Protein AF-A0A254SFC1-F1 (afdb_monomer_lite)

Radius of gyration: 26.19 Å; chains: 1; bounding box: 57×91×69 Å

pLDDT: mean 79.81, std 15.52, range [28.75, 96.31]

Foldseek 3Di:
DDDDDDDDPPPVPPPPDPDPVCCVQVDDPDDDFQDKDWDDDPNDIWIWGCHPNDTFTAAQDPQFGTATQDDPDDLVVQWDDDPNWIWGGYRRDTDTDPDDQCCVVPPVVPPDDQVRQQCVPPDPDDDAFDKDAGSGKDWDAQDDDDPPGPWTKIKIDGQWMWGQHPVRDTDTDDVVNVVVLCVVVCPAVPDDPHVADPVQAQPWHWADDNVDFIWIWGRHHRDTHTDDRPDMDMDID

Secondary structure (DSSP, 8-state):
--------------------HHHHHT--SS--TT-EEEEEETTEEEEEEEETTEEEEEEEETTTEEEESS--S-GGGGEEEETTEEEEEETTEEEEES---HHHH-GGGTT--HHHHHTTT--SS--TT-EEE-S-EEEEEEEE-SSS---EEEEEEES-EEEE-TTS-EEEPPHHHHHHHHHHHS--TT-TT-S-STTTTT-EEEE--SSS--EEEEEETTEEEEEEE-S-EEEE-

Sequence (237 aa):
MYTDLSEELHDEGFLWQSVNEAYYNCRTGKNVEGDTCSFESQGEKQYYLFEGGQWVQFNIDPKLGICRIYNDLPYELHFKEFEGEYYYCVDGKWNPIKLVPRQYTDPRKKGLTDEEYDVLDLPKEAKVGDRANGLLEYCGYGKTLDYFDSNVYDYCYSTNRYRYREDGSWTKETDEDLWEDDAYFGSKPCGDDTWCCAKTEGMKRNFFDYLEPGKTYQCVSGEIVLEEYLWNRFEKK

Structure (mmCIF, N/CA/C/O backbone):
data_AF-A0A254SFC1-F1
#
_entry.id   AF-A0A254SFC1-F1
#
loop_
_atom_site.group_PDB
_atom_site.id
_atom_site.type_symbol
_atom_site.label_atom_id
_atom_site.label_alt_id
_atom_site.label_comp_id
_atom_site.label_asym_id
_atom_site.label_entity_id
_atom_site.label_seq_id
_atom_site.pdbx_PDB_ins_code
_atom_site.Cartn_x
_atom_site.Cartn_y
_atom_site.Cartn_z
_atom_site.occupancy
_atom_site.B_iso_or_equiv
_atom_site.auth_seq_id
_atom_site.auth_comp_id
_atom_site.auth_asym_id
_atom_site.auth_atom_id
_atom_site.pdbx_PDB_model_num
ATOM 1 N N . MET A 1 1 ? -0.111 73.389 28.011 1.00 30.66 1 MET A N 1
ATOM 2 C CA . MET A 1 1 ? 0.994 73.355 27.035 1.00 30.66 1 MET A CA 1
ATOM 3 C C . MET A 1 1 ? 1.355 71.886 26.875 1.00 30.66 1 MET A C 1
ATOM 5 O O . MET A 1 1 ? 1.871 71.353 27.841 1.00 30.66 1 MET A O 1
ATOM 9 N N . TYR A 1 2 ? 0.974 71.297 25.726 1.00 28.75 2 TYR A N 1
ATOM 10 C CA . TYR A 1 2 ? 1.310 69.960 25.170 1.00 28.75 2 TYR A CA 1
ATOM 11 C C . TYR A 1 2 ? 0.920 68.718 26.024 1.00 28.75 2 TYR A C 1
ATOM 13 O O . TYR A 1 2 ? 1.310 68.642 27.180 1.00 28.75 2 TYR A O 1
ATOM 21 N N . THR A 1 3 ? -0.031 67.842 25.627 1.00 30.84 3 THR A N 1
ATOM 22 C CA . THR A 1 3 ? 0.030 66.728 24.621 1.00 30.84 3 THR A CA 1
ATOM 23 C C . THR A 1 3 ? 1.262 65.833 24.838 1.00 30.84 3 THR A C 1
ATOM 25 O O . THR A 1 3 ? 2.343 66.372 25.025 1.00 30.84 3 THR A O 1
ATOM 28 N N . ASP A 1 4 ? 1.252 64.503 24.804 1.00 34.00 4 ASP A N 1
ATOM 29 C CA . ASP A 1 4 ? 0.363 63.479 24.242 1.00 34.00 4 ASP A CA 1
ATOM 30 C C . ASP A 1 4 ? 0.844 62.099 24.767 1.00 34.00 4 ASP A C 1
ATOM 32 O O . ASP A 1 4 ? 1.856 62.040 25.469 1.00 34.00 4 ASP A O 1
ATOM 36 N N . LEU A 1 5 ? 0.196 61.032 24.290 1.00 30.20 5 LEU A N 1
ATOM 37 C CA . LEU A 1 5 ? 0.592 59.614 24.245 1.00 30.20 5 LEU A CA 1
ATOM 38 C C . LEU A 1 5 ? -0.154 58.684 25.207 1.00 30.20 5 LEU A C 1
ATOM 40 O O . LEU A 1 5 ? 0.323 58.288 26.265 1.00 30.20 5 LEU A O 1
ATOM 44 N N . SER A 1 6 ? -1.371 58.356 24.762 1.00 41.03 6 SER A N 1
ATOM 45 C CA . SER A 1 6 ? -1.776 56.982 24.434 1.00 41.03 6 SER A CA 1
ATOM 46 C C . SER A 1 6 ? -1.034 55.861 25.169 1.00 41.03 6 SER A C 1
ATOM 48 O O . SER A 1 6 ? 0.071 55.496 24.776 1.00 41.03 6 SER A O 1
ATOM 50 N N . GLU A 1 7 ? -1.713 55.199 26.097 1.00 37.03 7 GLU A N 1
ATOM 51 C CA . GLU A 1 7 ? -1.653 53.741 26.116 1.00 37.03 7 GLU A CA 1
ATOM 52 C C . GLU A 1 7 ? -3.078 53.215 26.064 1.00 37.03 7 GLU A C 1
ATOM 54 O O . GLU A 1 7 ? -3.981 53.633 26.793 1.00 37.03 7 GLU A O 1
ATOM 59 N N . GLU A 1 8 ? -3.257 52.407 25.036 1.00 36.91 8 GLU A N 1
ATOM 60 C CA . GLU A 1 8 ? -4.495 51.903 24.507 1.00 36.91 8 GLU A CA 1
ATOM 61 C C . GLU A 1 8 ? -5.187 51.034 25.554 1.00 36.91 8 GLU A C 1
ATOM 63 O O . GLU A 1 8 ? -4.575 50.206 26.230 1.00 36.91 8 GLU A O 1
ATOM 68 N N . LEU A 1 9 ? -6.504 51.209 25.661 1.00 35.28 9 LEU A N 1
ATOM 69 C CA . LEU A 1 9 ? -7.385 50.165 26.155 1.00 35.28 9 LEU A CA 1
ATOM 70 C C . LEU A 1 9 ? -7.205 48.966 25.220 1.00 35.28 9 LEU A C 1
ATOM 72 O O . LEU A 1 9 ? -7.856 48.885 24.180 1.00 35.28 9 LEU A O 1
ATOM 76 N N . HIS A 1 10 ? -6.284 48.071 25.572 1.00 35.28 10 HIS A N 1
ATOM 77 C CA . HIS A 1 10 ? -6.238 46.737 25.007 1.00 35.28 10 HIS A CA 1
ATOM 78 C C . HIS A 1 10 ? -7.529 46.038 25.422 1.00 35.28 10 HIS A C 1
ATOM 80 O O . HIS A 1 10 ? -7.670 45.508 26.523 1.00 35.28 10 HIS A O 1
ATOM 86 N N . ASP A 1 11 ? -8.496 46.096 24.515 1.00 44.41 11 ASP A N 1
ATOM 87 C CA . ASP A 1 11 ? -9.556 45.116 24.396 1.00 44.41 11 ASP A CA 1
ATOM 88 C C . ASP A 1 11 ? -8.844 43.787 24.094 1.00 44.41 11 ASP A C 1
ATOM 90 O O . ASP A 1 11 ? -8.577 43.446 22.939 1.00 44.41 11 ASP A O 1
ATOM 94 N N . GLU A 1 12 ? -8.395 43.087 25.143 1.00 42.91 12 GLU A N 1
ATOM 95 C CA . GLU A 1 12 ? -7.952 41.697 25.049 1.00 42.91 12 GLU A CA 1
ATOM 96 C C . GLU A 1 12 ? -9.189 40.864 24.713 1.00 42.91 12 GLU A C 1
ATOM 98 O O . GLU A 1 12 ? -9.805 40.212 25.558 1.00 42.91 12 GLU A O 1
ATOM 103 N N . GLY A 1 13 ? -9.593 40.946 23.445 1.00 39.91 13 GLY A N 1
ATOM 104 C CA . GLY A 1 13 ? -10.585 40.077 22.862 1.00 39.91 13 GLY A CA 1
ATOM 105 C C . GLY A 1 13 ? -10.163 38.652 23.169 1.00 39.91 13 GLY A C 1
ATOM 106 O O . GLY A 1 13 ? -9.095 38.207 22.747 1.00 39.91 13 GLY A O 1
ATOM 107 N N . PHE A 1 14 ? -10.992 37.953 23.941 1.00 40.66 14 PHE A N 1
ATOM 108 C CA . PHE A 1 14 ? -10.853 36.524 24.160 1.00 40.66 14 PHE A CA 1
ATOM 109 C C . PHE A 1 14 ? -10.698 35.855 22.794 1.00 40.66 14 PHE A C 1
ATOM 111 O O . PHE A 1 14 ? -11.648 35.778 22.011 1.00 40.66 14 PHE A O 1
ATOM 118 N N . LEU A 1 15 ? -9.486 35.388 22.495 1.00 42.66 15 LEU A N 1
ATOM 119 C CA . LEU A 1 15 ? -9.258 34.533 21.348 1.00 42.66 15 LEU A CA 1
ATOM 120 C C . LEU A 1 15 ? -9.976 33.222 21.676 1.00 42.66 15 LEU A C 1
ATOM 122 O O . LEU A 1 15 ? -9.498 32.442 22.501 1.00 42.66 15 LEU A O 1
ATOM 126 N N . TRP A 1 16 ? -11.155 33.002 21.093 1.00 46.09 16 TRP A N 1
ATOM 127 C CA . TRP A 1 16 ? -11.821 31.706 21.152 1.00 46.09 16 TRP A CA 1
ATOM 128 C C . TRP A 1 16 ? -10.903 30.685 20.481 1.00 46.09 16 TRP A C 1
ATOM 130 O O . TRP A 1 16 ? -10.905 30.529 19.262 1.00 46.09 16 TRP A O 1
ATOM 140 N N . GLN A 1 17 ? -10.073 30.012 21.272 1.00 56.94 17 GLN A N 1
ATOM 141 C CA . GLN A 1 17 ? -9.401 28.809 20.817 1.00 56.94 17 GLN A CA 1
ATOM 142 C C . GLN A 1 17 ? -10.482 27.746 20.657 1.00 56.94 17 GLN A C 1
ATOM 144 O O . GLN A 1 17 ? -11.294 27.540 21.562 1.00 56.94 17 GLN A O 1
ATOM 149 N N . SER A 1 18 ? -10.531 27.110 19.489 1.00 57.91 18 SER A N 1
ATOM 150 C CA . SER A 1 18 ? -11.438 25.997 19.233 1.00 57.91 18 SER A CA 1
ATOM 151 C C . SER A 1 18 ? -11.248 24.946 20.326 1.00 57.91 18 SER A C 1
ATOM 153 O O . SER A 1 18 ? -10.196 24.307 20.404 1.00 57.91 18 SER A O 1
ATOM 155 N N . VAL A 1 19 ? -12.245 24.780 21.192 1.00 65.69 19 VAL A N 1
ATOM 156 C CA . VAL A 1 19 ? -12.243 23.691 22.163 1.00 65.69 19 VAL A CA 1
ATOM 157 C C . VAL A 1 19 ? -12.558 22.425 21.383 1.00 65.69 19 VAL A C 1
ATOM 159 O O . VAL A 1 19 ? -13.624 22.320 20.782 1.00 65.69 19 VAL A O 1
ATOM 162 N N . ASN A 1 20 ? -11.634 21.465 21.369 1.00 74.12 20 ASN A N 1
ATOM 163 C CA . ASN A 1 20 ? -11.942 20.148 20.832 1.00 74.12 20 ASN A CA 1
ATOM 164 C C . ASN A 1 20 ? -13.047 19.524 21.706 1.00 74.12 20 ASN A C 1
ATOM 166 O O . ASN A 1 20 ? -12.825 19.244 22.888 1.00 74.12 20 ASN A O 1
ATOM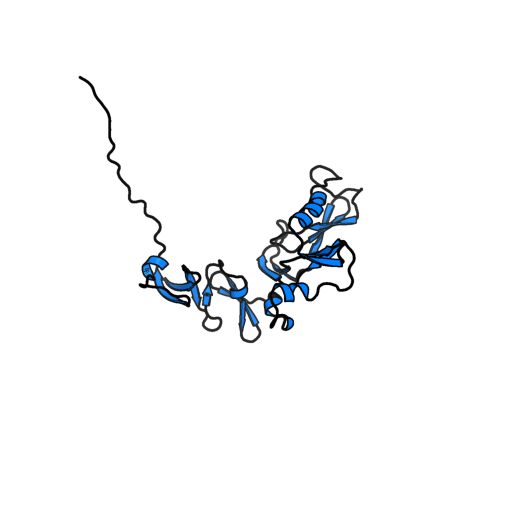 170 N N . GLU A 1 21 ? -14.240 19.343 21.129 1.00 81.50 21 GLU A N 1
ATOM 171 C CA . GLU A 1 21 ? -15.432 18.880 21.848 1.00 81.50 21 GLU A CA 1
ATOM 172 C C . GLU A 1 21 ? -15.204 17.538 22.547 1.00 81.50 21 GLU A C 1
ATOM 174 O O . GLU A 1 21 ? -15.697 17.337 23.657 1.00 81.50 21 GLU A O 1
ATOM 179 N N . ALA A 1 22 ? -14.412 16.642 21.953 1.00 82.12 22 ALA A N 1
ATOM 180 C CA . ALA A 1 22 ? -14.095 15.357 22.559 1.00 82.12 22 ALA A CA 1
ATOM 181 C C . ALA A 1 22 ? -13.248 15.534 23.824 1.00 82.12 22 ALA A C 1
ATOM 183 O O . ALA A 1 22 ? -13.557 14.963 24.864 1.00 82.12 22 ALA A O 1
ATOM 184 N N . TYR A 1 23 ? -12.226 16.394 23.795 1.00 81.62 23 TYR A N 1
ATOM 185 C CA . TYR A 1 23 ? -11.415 16.665 24.987 1.00 81.62 23 TYR A CA 1
ATOM 186 C C . TYR A 1 23 ? -12.195 17.357 26.103 1.00 81.62 23 TYR A C 1
ATOM 188 O O . TYR A 1 23 ? -11.828 17.203 27.265 1.00 81.62 23 TYR A O 1
ATOM 196 N N . TYR A 1 24 ? -13.246 18.111 25.782 1.00 84.25 24 TYR A N 1
ATOM 197 C CA . TYR A 1 24 ? -14.113 18.718 26.789 1.00 84.25 24 TYR A CA 1
ATOM 198 C C . TYR A 1 24 ? -15.084 17.697 27.394 1.00 84.25 24 TYR A C 1
ATOM 200 O O . TYR A 1 24 ? -15.124 17.534 28.613 1.00 84.25 24 TYR A O 1
ATOM 208 N N . ASN A 1 25 ? -15.827 16.978 26.549 1.00 85.81 25 ASN A N 1
ATOM 209 C CA . ASN A 1 25 ? -16.902 16.081 26.981 1.00 85.81 25 ASN A CA 1
ATOM 210 C C . ASN A 1 25 ? -16.401 14.724 27.496 1.00 85.81 25 ASN A C 1
ATOM 212 O O . ASN A 1 25 ? -17.054 14.103 28.330 1.00 85.81 25 ASN A O 1
ATOM 216 N N . CYS A 1 26 ? -15.237 14.272 27.032 1.00 86.25 26 CYS A N 1
ATOM 217 C CA . CYS A 1 26 ? -14.670 12.966 27.365 1.00 86.25 26 CYS A CA 1
ATOM 218 C C . CYS A 1 26 ? -13.508 13.053 28.361 1.00 86.25 26 CYS A C 1
ATOM 220 O O . CYS A 1 26 ? -12.744 12.103 28.526 1.00 86.25 26 CYS A O 1
ATOM 222 N N . ARG A 1 27 ? -13.318 14.197 29.027 1.00 75.81 27 ARG A N 1
ATOM 223 C CA . ARG A 1 27 ? -12.249 14.346 30.016 1.00 75.81 27 ARG A CA 1
ATOM 224 C C . ARG A 1 27 ? -12.554 13.518 31.259 1.00 75.81 27 ARG A C 1
ATOM 226 O O . ARG A 1 27 ? -13.348 13.929 32.101 1.00 75.81 27 ARG A O 1
ATOM 233 N N . THR A 1 28 ? -11.861 12.398 31.430 1.00 68.12 28 THR A N 1
ATOM 234 C CA . THR A 1 28 ? -11.763 11.746 32.739 1.00 68.12 28 THR A CA 1
ATOM 235 C C . THR A 1 28 ? -10.482 12.203 33.445 1.00 68.12 28 THR A C 1
ATOM 237 O O . THR A 1 28 ? -9.576 12.766 32.825 1.00 68.12 28 THR A O 1
ATOM 240 N N . GLY A 1 29 ? -10.394 12.020 34.767 1.00 69.81 29 GLY A N 1
ATOM 241 C CA . GLY A 1 29 ? -9.216 12.432 35.548 1.00 69.81 29 GLY A CA 1
ATOM 242 C C . GLY A 1 29 ? -7.900 11.789 35.080 1.00 69.81 29 GLY A C 1
ATOM 243 O O . GLY A 1 29 ? -6.833 12.337 35.355 1.00 69.81 29 GLY A O 1
ATOM 244 N N . LYS A 1 30 ? -7.973 10.660 34.360 1.00 81.50 30 LYS A N 1
ATOM 245 C CA . LYS A 1 30 ? -6.859 10.008 33.667 1.00 81.50 30 LYS A CA 1
ATOM 246 C C . LYS A 1 30 ? -7.415 9.033 32.619 1.00 81.50 30 LYS A C 1
ATOM 248 O O . LYS A 1 30 ? -7.835 7.944 32.992 1.00 81.50 30 LYS A O 1
ATOM 253 N N . ASN A 1 31 ? -7.391 9.420 31.345 1.00 85.12 31 ASN A N 1
ATOM 254 C CA . ASN A 1 31 ? -7.783 8.529 30.249 1.00 85.12 31 ASN A CA 1
ATOM 255 C C . ASN A 1 31 ? -6.708 7.452 30.031 1.00 85.12 31 ASN A C 1
ATOM 257 O O . ASN A 1 31 ? -5.510 7.728 30.183 1.00 85.12 31 ASN A O 1
ATOM 261 N N . VAL A 1 32 ? -7.133 6.248 29.666 1.00 87.69 32 VAL A N 1
ATOM 262 C CA . VAL A 1 32 ? -6.266 5.127 29.289 1.00 87.69 32 VAL A CA 1
ATOM 263 C C . VAL A 1 32 ? -6.645 4.592 27.912 1.00 87.69 32 VAL A C 1
ATOM 265 O O . VAL A 1 32 ? -7.785 4.721 27.474 1.00 87.69 32 VAL A O 1
ATOM 268 N N . GLU A 1 33 ? -5.664 4.022 27.212 1.00 87.38 33 GLU A N 1
ATOM 269 C CA . GLU A 1 33 ? -5.857 3.411 25.893 1.00 87.38 33 GLU A CA 1
ATOM 270 C C . GLU A 1 33 ? -7.020 2.408 25.924 1.00 87.38 33 GLU A C 1
ATOM 272 O O . GLU A 1 33 ? -7.068 1.524 26.784 1.00 87.38 33 GLU A O 1
ATOM 277 N N . GLY A 1 34 ? -7.958 2.560 24.991 1.00 83.88 34 GLY A N 1
ATOM 278 C CA . GLY A 1 34 ? -9.173 1.755 24.910 1.00 83.88 34 GLY A CA 1
ATOM 279 C C . GLY A 1 34 ? -10.395 2.339 25.627 1.00 83.88 34 GLY A C 1
ATOM 280 O O . GLY A 1 34 ? -11.486 1.789 25.465 1.00 83.88 34 GLY A O 1
ATOM 281 N N . ASP A 1 35 ? -10.264 3.440 26.379 1.00 89.69 35 ASP A N 1
ATOM 282 C CA . ASP A 1 35 ? -11.425 4.113 26.971 1.00 89.69 35 ASP A CA 1
ATOM 283 C C . ASP A 1 35 ? -12.401 4.564 25.881 1.00 89.69 35 ASP A C 1
ATOM 285 O O . ASP A 1 35 ? -12.007 5.074 24.834 1.00 89.69 35 ASP A O 1
ATOM 289 N N . THR A 1 36 ? -13.699 4.418 26.136 1.00 89.44 36 THR A N 1
ATOM 290 C CA . THR A 1 36 ? -14.748 4.862 25.212 1.00 89.44 36 THR A CA 1
ATOM 291 C C . THR A 1 36 ? -15.554 5.995 25.815 1.00 89.44 36 THR A C 1
ATOM 293 O O . THR A 1 36 ? -15.917 5.952 26.991 1.00 89.44 36 THR A O 1
ATOM 296 N N . CYS A 1 37 ? -15.919 6.965 24.990 1.00 90.38 37 CYS A N 1
ATOM 297 C CA . CYS A 1 37 ? -16.783 8.073 25.353 1.00 90.38 37 CYS A CA 1
ATOM 298 C C . CYS A 1 37 ? -17.847 8.273 24.276 1.00 90.38 37 CYS A C 1
ATOM 300 O O . CYS A 1 37 ? -17.603 8.052 23.092 1.00 90.38 37 CYS A O 1
ATOM 302 N N . SER A 1 38 ? -19.038 8.707 24.674 1.00 91.00 38 SER A N 1
ATOM 303 C CA . SER A 1 38 ? -20.064 9.128 23.725 1.00 91.00 38 SER A CA 1
ATOM 304 C C . SER A 1 38 ? -20.873 10.281 24.290 1.00 91.00 38 SER A C 1
ATOM 306 O O . SER A 1 38 ? -21.232 10.243 25.467 1.00 91.00 38 SER A O 1
ATOM 308 N N . PHE A 1 39 ? -21.210 11.249 23.450 1.00 91.12 39 PHE A N 1
ATOM 309 C CA . PHE A 1 39 ? -22.055 12.387 23.802 1.00 91.12 39 PHE A CA 1
ATOM 310 C C . PHE A 1 39 ? -22.887 12.813 22.591 1.00 91.12 39 PHE A C 1
ATOM 312 O O . PHE A 1 39 ? -22.568 12.469 21.455 1.00 91.12 39 PHE A O 1
ATOM 319 N N . GLU A 1 40 ? -23.983 13.526 22.832 1.00 92.06 40 GLU A N 1
ATOM 320 C CA . GLU A 1 40 ? -24.790 14.109 21.760 1.00 92.06 40 GLU A CA 1
ATOM 321 C C . GLU A 1 40 ? -24.216 15.475 21.370 1.00 92.06 40 GLU A C 1
ATOM 323 O O . GLU A 1 40 ? -23.999 16.329 22.229 1.00 92.06 40 GLU A O 1
ATOM 328 N N . SER A 1 41 ? -23.977 15.683 20.076 1.00 87.25 41 SER A N 1
ATOM 329 C CA . SER A 1 41 ? -23.586 16.972 19.496 1.00 87.25 41 SER A CA 1
ATOM 330 C C . SER A 1 41 ? -24.351 17.168 18.193 1.00 87.25 41 SER A C 1
ATOM 332 O O . SER A 1 41 ? -24.516 16.232 17.413 1.00 87.25 41 SER A O 1
ATOM 334 N N . GLN A 1 42 ? -24.895 18.368 17.986 1.00 86.56 42 GLN A N 1
ATOM 335 C CA . GLN A 1 42 ? -25.694 18.717 16.799 1.00 86.56 42 GLN A CA 1
ATOM 336 C C . GLN A 1 42 ? -26.888 17.774 16.522 1.00 86.56 42 GLN A C 1
ATOM 338 O O . GLN A 1 42 ? -27.322 17.622 15.385 1.00 86.56 42 GLN A O 1
ATOM 343 N N . GLY A 1 43 ? -27.453 17.162 17.569 1.00 87.44 43 GLY A N 1
ATOM 344 C CA . GLY A 1 43 ? -28.591 16.241 17.454 1.00 87.44 43 GLY A CA 1
ATOM 345 C C . GLY A 1 43 ? -28.216 14.803 17.088 1.00 87.44 43 GLY A C 1
ATOM 346 O O . GLY A 1 43 ? -29.106 13.967 16.951 1.00 87.44 43 GLY A O 1
ATOM 347 N N . GLU A 1 44 ? -26.923 14.494 16.976 1.00 87.38 44 GLU A N 1
ATOM 348 C CA . GLU A 1 44 ? -26.422 13.152 16.699 1.00 87.38 44 GLU A CA 1
ATOM 349 C C . GLU A 1 44 ? -25.528 12.651 17.836 1.00 87.38 44 GLU A C 1
ATOM 351 O O . GLU A 1 44 ? -24.756 13.403 18.438 1.00 87.38 44 GLU A O 1
ATOM 356 N N . LYS A 1 45 ? -25.621 11.353 18.137 1.00 89.06 45 LYS A N 1
ATOM 357 C CA . LYS A 1 45 ? -24.756 10.717 19.128 1.00 89.06 45 LYS A CA 1
ATOM 358 C C . LYS A 1 45 ? -23.402 10.399 18.502 1.00 89.06 45 LYS A C 1
ATOM 360 O O . LYS A 1 45 ? -23.315 9.569 17.603 1.00 89.06 45 LYS A O 1
ATOM 365 N N . GLN A 1 46 ? -22.363 11.032 19.026 1.00 89.94 46 GLN A N 1
ATOM 366 C CA . GLN A 1 46 ? -20.978 10.860 18.612 1.00 89.94 46 GLN A CA 1
ATOM 367 C C . GLN A 1 46 ? -20.278 9.851 19.524 1.00 89.94 46 GLN A C 1
ATOM 369 O O . GLN A 1 46 ? -20.555 9.803 20.727 1.00 89.94 46 GLN A O 1
ATOM 374 N N . TYR A 1 47 ? -19.364 9.055 18.967 1.00 90.69 47 TYR A N 1
ATOM 375 C CA . TYR A 1 47 ? -18.604 8.042 19.700 1.00 90.69 47 TYR A CA 1
ATOM 376 C C . TYR A 1 47 ? -17.102 8.247 19.507 1.00 90.69 47 TYR A C 1
ATOM 378 O O . TYR A 1 47 ? -16.641 8.521 18.400 1.00 90.69 47 TYR A O 1
ATOM 386 N N . TYR A 1 48 ? -16.349 8.102 20.594 1.00 89.62 48 TYR A N 1
ATOM 387 C CA . TYR A 1 48 ? -14.912 8.340 20.653 1.00 89.62 48 TYR A CA 1
ATOM 388 C C . TYR A 1 48 ? -14.194 7.224 21.409 1.00 89.62 48 TYR A C 1
ATOM 390 O O . TYR A 1 48 ? -14.693 6.732 22.424 1.00 89.62 48 TYR A O 1
ATOM 398 N N . LEU A 1 49 ? -13.020 6.836 20.911 1.00 88.06 49 LEU A N 1
ATOM 399 C CA . LEU A 1 49 ? -12.095 5.871 21.511 1.00 88.06 49 LEU A CA 1
ATOM 400 C C . LEU A 1 49 ? -10.826 6.625 21.889 1.00 88.06 49 LEU A C 1
ATOM 402 O O . LEU A 1 49 ? -10.302 7.370 21.063 1.00 88.06 49 LEU A O 1
ATOM 406 N N . PHE A 1 50 ? -10.334 6.455 23.108 1.00 86.81 50 PHE A N 1
ATOM 407 C CA . PHE A 1 50 ? -9.053 7.012 23.503 1.00 86.81 50 PHE A CA 1
ATOM 408 C C . PHE A 1 50 ? -7.944 6.088 23.013 1.00 86.81 50 PHE A C 1
ATOM 410 O O . PHE A 1 50 ? -7.812 4.967 23.505 1.00 86.81 50 PHE A O 1
ATOM 417 N N . GLU A 1 51 ? -7.169 6.543 22.035 1.00 82.00 51 GLU A N 1
ATOM 418 C CA . GLU A 1 51 ? -6.014 5.808 21.540 1.00 82.00 51 GLU A CA 1
ATOM 419 C C . GLU A 1 51 ? -4.891 6.748 21.090 1.00 82.00 51 GLU A C 1
ATOM 421 O O . GLU A 1 51 ? -5.145 7.855 20.609 1.00 82.00 51 GLU A O 1
ATOM 426 N N . GLY A 1 52 ? -3.638 6.334 21.267 1.00 78.19 52 GLY A N 1
ATOM 427 C CA . GLY A 1 52 ? -2.466 7.139 20.924 1.00 78.19 52 GLY A CA 1
ATOM 428 C C . GLY A 1 52 ? -2.414 8.458 21.700 1.00 78.19 52 GLY A C 1
ATOM 429 O O . GLY A 1 52 ? -1.916 9.460 21.190 1.00 78.19 52 GLY A O 1
ATOM 430 N N . GLY A 1 53 ? -2.975 8.488 22.914 1.00 82.19 53 GLY A N 1
ATOM 431 C CA . GLY A 1 53 ? -3.081 9.699 23.734 1.00 82.19 53 GLY A CA 1
ATOM 432 C C . GLY A 1 53 ? -4.153 10.712 23.297 1.00 82.19 53 GLY A C 1
ATOM 433 O O . GLY A 1 53 ? -4.180 11.829 23.829 1.00 82.19 53 GLY A O 1
ATOM 434 N N . GLN A 1 54 ? -5.044 10.354 22.370 1.00 85.12 54 GLN A N 1
ATOM 435 C CA . GLN A 1 54 ? -6.092 11.241 21.859 1.00 85.12 54 GLN A CA 1
ATOM 436 C C . GLN A 1 54 ? -7.457 10.561 21.731 1.00 85.12 54 GLN A C 1
ATOM 438 O O . GLN A 1 54 ? -7.564 9.347 21.601 1.00 85.12 54 GLN A O 1
ATOM 443 N N . TRP A 1 55 ? -8.528 11.358 21.774 1.00 86.75 55 TRP A N 1
ATOM 444 C CA . TRP A 1 55 ? -9.881 10.877 21.494 1.00 86.75 55 TRP A CA 1
ATOM 445 C C . TRP A 1 55 ? -10.124 10.848 19.988 1.00 86.75 55 TRP A C 1
ATOM 447 O O . TRP A 1 55 ? -10.213 11.898 19.354 1.00 86.75 55 TRP A O 1
ATOM 457 N N . VAL A 1 56 ? -10.281 9.651 19.430 1.00 85.69 56 VAL A N 1
ATOM 458 C CA . VAL A 1 56 ? -10.522 9.433 18.003 1.00 85.69 56 VAL A CA 1
ATOM 459 C C . VAL A 1 56 ? -11.981 9.072 17.776 1.00 85.69 56 VAL A C 1
ATOM 461 O O . VAL A 1 56 ? -12.512 8.153 18.399 1.00 85.69 56 VAL A O 1
ATOM 464 N N . GLN A 1 57 ? -12.635 9.803 16.878 1.00 89.62 57 GLN A N 1
ATOM 465 C CA . GLN A 1 57 ? -14.034 9.573 16.540 1.00 89.62 57 GLN A CA 1
ATOM 466 C C . GLN A 1 57 ? -14.203 8.285 15.726 1.00 89.62 57 GLN A C 1
ATOM 468 O O . GLN A 1 57 ? -13.398 7.981 14.837 1.00 89.62 57 GLN A O 1
ATOM 473 N N . PHE A 1 58 ? -15.272 7.542 15.995 1.00 89.00 58 PHE A N 1
ATOM 474 C CA . PHE A 1 58 ? -15.576 6.302 15.293 1.00 89.00 58 PHE A CA 1
ATOM 475 C C . PHE A 1 58 ? -17.078 6.063 15.127 1.00 89.00 58 PHE A C 1
ATOM 477 O O . PHE A 1 58 ? -17.903 6.626 15.840 1.00 89.00 58 PHE A O 1
ATOM 484 N N . ASN A 1 59 ? -17.408 5.132 14.236 1.00 90.06 59 ASN A N 1
ATOM 485 C CA . ASN A 1 59 ? -18.698 4.457 14.167 1.00 90.06 59 ASN A CA 1
ATOM 486 C C . ASN A 1 59 ? -18.544 2.986 14.570 1.00 90.06 59 ASN A C 1
ATOM 488 O O . ASN A 1 59 ? -17.458 2.415 14.482 1.00 90.06 59 ASN A O 1
ATOM 492 N N . ILE A 1 60 ? -19.637 2.362 15.007 1.00 88.06 60 ILE A N 1
ATOM 493 C CA . ILE A 1 60 ? -19.666 0.932 15.332 1.00 88.06 60 ILE A CA 1
ATOM 494 C C . ILE A 1 60 ? -20.575 0.227 14.341 1.00 88.06 60 ILE A C 1
ATOM 496 O O . ILE A 1 60 ? -21.767 0.524 14.267 1.00 88.06 60 ILE A O 1
ATOM 500 N N . ASP A 1 61 ? -20.025 -0.759 13.644 1.00 90.56 61 ASP A N 1
ATOM 501 C CA . ASP A 1 61 ? -20.820 -1.786 12.991 1.00 90.56 61 ASP A CA 1
ATOM 502 C C . ASP A 1 61 ? -21.061 -2.952 13.975 1.00 90.56 61 ASP A C 1
ATOM 504 O O . ASP A 1 61 ? -20.111 -3.422 14.605 1.00 90.56 61 ASP A O 1
ATOM 508 N N . PRO A 1 62 ? -22.294 -3.460 14.142 1.00 87.94 62 PRO A N 1
ATOM 509 C CA . PRO A 1 62 ? -22.575 -4.547 15.083 1.00 87.94 62 PRO A CA 1
ATOM 510 C C . PRO A 1 62 ? -21.808 -5.856 14.824 1.00 87.94 62 PRO A C 1
ATOM 512 O O . PRO A 1 62 ? -21.642 -6.649 15.749 1.00 87.94 62 PRO A O 1
ATOM 515 N N . LYS A 1 63 ? -21.361 -6.107 13.588 1.00 90.81 63 LYS A N 1
ATOM 516 C CA . LYS A 1 63 ? -20.603 -7.306 13.190 1.00 90.81 63 LYS A CA 1
ATOM 517 C C . LYS A 1 63 ? -19.111 -6.996 13.049 1.00 90.81 63 LYS A C 1
ATOM 519 O O . LYS A 1 63 ? -18.238 -7.705 13.558 1.00 90.81 63 LYS A O 1
ATOM 524 N N . LEU A 1 64 ? -18.806 -5.900 12.367 1.00 90.19 64 LEU A N 1
ATOM 525 C CA . LEU A 1 64 ? -17.451 -5.499 12.010 1.00 90.19 64 LEU A CA 1
ATOM 526 C C . LEU A 1 64 ? -16.783 -4.638 13.096 1.00 90.19 64 LEU A C 1
ATOM 528 O O . LEU A 1 64 ? -15.563 -4.512 13.123 1.00 90.19 64 LEU A O 1
ATOM 532 N N . GLY A 1 65 ? -17.520 -4.204 14.112 1.00 87.88 65 GLY A N 1
ATOM 533 C CA . GLY A 1 65 ? -16.985 -3.467 15.251 1.00 87.88 65 GLY A CA 1
ATOM 534 C C . GLY A 1 65 ? -16.636 -2.023 14.900 1.00 87.88 65 GLY A C 1
ATOM 535 O O . GLY A 1 65 ? -17.229 -1.422 14.004 1.00 87.88 65 GLY A O 1
ATOM 536 N N . ILE A 1 66 ? -15.685 -1.458 15.642 1.00 87.25 66 ILE A N 1
ATOM 537 C CA . ILE A 1 66 ? -15.282 -0.053 15.529 1.00 87.25 66 ILE A CA 1
ATOM 538 C C . ILE A 1 66 ? -14.629 0.205 14.167 1.00 87.25 66 ILE A C 1
ATOM 540 O O . ILE A 1 66 ? -13.643 -0.438 13.832 1.00 87.25 66 ILE A O 1
ATOM 544 N N . CYS A 1 67 ? -15.142 1.188 13.430 1.00 88.25 67 CYS A N 1
ATOM 545 C CA . CYS A 1 67 ? -14.462 1.806 12.298 1.00 88.25 67 CYS A CA 1
ATOM 546 C C . CYS A 1 67 ? -14.283 3.300 12.559 1.00 88.25 67 CYS A C 1
ATOM 548 O O . CYS A 1 67 ? -15.243 4.007 12.862 1.00 88.25 67 CYS A O 1
ATOM 550 N N . ARG A 1 68 ? -13.051 3.791 12.456 1.00 83.75 68 ARG A N 1
ATOM 551 C CA . ARG A 1 68 ? -12.712 5.186 12.747 1.00 83.75 68 ARG A CA 1
ATOM 552 C C . ARG A 1 68 ? -13.066 6.106 11.602 1.00 83.75 68 ARG A C 1
ATOM 554 O O . ARG A 1 68 ? -13.026 5.702 10.446 1.00 83.75 68 ARG A O 1
ATOM 561 N N . ILE A 1 69 ? -13.394 7.344 11.952 1.00 84.75 69 ILE A N 1
ATOM 562 C CA . ILE A 1 69 ? -13.712 8.388 10.976 1.00 84.75 69 ILE A CA 1
ATOM 563 C C . ILE A 1 69 ? -12.441 9.045 10.432 1.00 84.75 69 ILE A C 1
ATOM 565 O O . ILE A 1 69 ? -12.415 9.415 9.269 1.00 84.75 69 ILE A O 1
ATOM 569 N N . TYR A 1 70 ? -11.375 9.132 11.228 1.00 71.19 70 TYR A N 1
ATOM 570 C CA . TYR A 1 70 ? -10.097 9.698 10.793 1.00 71.19 70 TYR A CA 1
ATOM 571 C C . TYR A 1 70 ? -9.023 8.614 10.692 1.00 71.19 70 TYR A C 1
ATOM 573 O O . TYR A 1 70 ? -8.892 7.772 11.585 1.00 71.19 70 TYR A O 1
ATOM 581 N N . ASN A 1 71 ? -8.261 8.652 9.597 1.00 59.84 71 ASN A N 1
ATOM 582 C CA . ASN A 1 71 ? -7.283 7.633 9.212 1.00 59.84 71 ASN A CA 1
ATOM 583 C C . ASN A 1 71 ? -5.839 8.001 9.597 1.00 59.84 71 ASN A C 1
ATOM 585 O O . ASN A 1 71 ? -4.925 7.829 8.797 1.00 59.84 71 ASN A O 1
ATOM 589 N N . ASP A 1 72 ? -5.616 8.475 10.822 1.00 61.03 72 ASP A N 1
ATOM 590 C CA . ASP A 1 72 ? -4.259 8.770 11.325 1.00 61.03 72 ASP A CA 1
ATOM 591 C C . ASP A 1 72 ? -3.562 7.535 11.932 1.00 61.03 72 ASP A C 1
ATOM 593 O O . ASP A 1 72 ? -2.561 7.649 12.641 1.00 61.03 72 ASP A O 1
ATOM 597 N N . LEU A 1 73 ? -4.109 6.339 11.704 1.00 57.72 73 LEU A N 1
ATOM 598 C CA . LEU A 1 73 ? -3.607 5.097 12.279 1.00 57.72 73 LEU A CA 1
ATOM 599 C C . LEU A 1 73 ? -2.574 4.382 11.405 1.00 57.72 73 LEU A C 1
ATOM 601 O O . LEU A 1 73 ? -2.548 4.565 10.186 1.00 57.72 73 LEU A O 1
ATOM 605 N N . PRO A 1 74 ? -1.794 3.461 12.012 1.00 61.00 74 PRO A N 1
ATOM 606 C CA . PRO A 1 74 ? -1.108 2.415 11.274 1.00 61.00 74 PRO A CA 1
ATOM 607 C C . PRO A 1 74 ? -2.073 1.689 10.329 1.00 61.00 74 PRO A C 1
ATOM 609 O O . PRO A 1 74 ? -3.148 1.236 10.728 1.00 61.00 74 PRO A O 1
ATOM 612 N N . TYR A 1 75 ? -1.659 1.562 9.069 1.00 64.62 75 TYR A N 1
ATOM 613 C CA . TYR A 1 75 ? -2.453 1.034 7.956 1.00 64.62 75 TYR A CA 1
ATOM 614 C C . TYR A 1 75 ? -3.094 -0.346 8.238 1.00 64.62 75 TYR A C 1
ATOM 616 O O . TYR A 1 75 ? -4.185 -0.647 7.759 1.00 64.62 75 TYR A O 1
ATOM 624 N N . GLU A 1 76 ? -2.461 -1.158 9.085 1.00 62.75 76 GLU A N 1
ATOM 625 C CA . GLU A 1 76 ? -2.930 -2.475 9.541 1.00 62.75 76 GLU A CA 1
ATOM 626 C C . GLU A 1 76 ? -4.258 -2.472 10.303 1.00 62.75 76 GLU A C 1
ATOM 628 O O . GLU A 1 76 ? -5.020 -3.433 10.213 1.00 62.75 76 GLU A O 1
ATOM 633 N N . LEU A 1 77 ? -4.576 -1.391 11.014 1.00 63.16 77 LEU A N 1
ATOM 634 C CA . LEU A 1 77 ? -5.786 -1.302 11.836 1.00 63.16 77 LEU A CA 1
ATOM 635 C C . LEU A 1 77 ? -7.048 -0.993 11.020 1.00 63.16 77 LEU A C 1
ATOM 637 O O . LEU A 1 77 ? -8.146 -0.912 11.572 1.00 63.16 77 LEU A O 1
ATOM 641 N N . HIS A 1 78 ? -6.907 -0.847 9.703 1.00 78.06 78 HIS A N 1
ATOM 642 C CA . HIS A 1 78 ? -8.013 -0.569 8.796 1.00 78.06 78 HIS A CA 1
ATOM 643 C C . HIS A 1 78 ? -8.627 -1.823 8.175 1.00 78.06 78 HIS A C 1
ATOM 645 O O . HIS A 1 78 ? -9.597 -1.698 7.433 1.00 78.06 78 HIS A O 1
ATOM 651 N N . PHE A 1 79 ? -8.103 -3.019 8.450 1.00 86.50 79 PHE A N 1
ATOM 652 C CA . PHE A 1 79 ? -8.554 -4.256 7.815 1.00 86.50 79 PHE A CA 1
ATOM 653 C C . PHE A 1 79 ? -9.326 -5.151 8.770 1.00 86.50 79 PHE A C 1
ATOM 655 O O . PHE A 1 79 ? -8.930 -5.355 9.917 1.00 86.50 79 PHE A O 1
ATOM 662 N N . LYS A 1 80 ? -10.411 -5.748 8.274 1.00 88.38 80 LYS A N 1
ATOM 663 C CA . LYS A 1 80 ? -11.138 -6.784 9.003 1.00 88.38 80 LYS A CA 1
ATOM 664 C C . LYS A 1 80 ? -11.584 -7.906 8.083 1.00 88.38 80 LYS A C 1
ATOM 666 O O . LYS A 1 80 ? -12.148 -7.650 7.026 1.00 88.38 80 LYS A O 1
ATOM 671 N N . GLU A 1 81 ? -11.362 -9.137 8.524 1.00 90.50 81 GLU A N 1
ATOM 672 C CA . GLU A 1 81 ? -11.982 -10.331 7.953 1.00 90.50 81 GLU A CA 1
ATOM 673 C C . GLU A 1 81 ? -13.222 -10.696 8.778 1.00 90.50 81 GLU A C 1
ATOM 675 O O . GLU A 1 81 ? -13.214 -10.610 10.013 1.00 90.50 81 GLU A O 1
ATOM 680 N N . PHE A 1 82 ? -14.307 -11.044 8.094 1.00 91.50 82 PHE A N 1
ATOM 681 C CA . PHE A 1 82 ? -15.528 -11.532 8.718 1.00 91.50 82 PHE A CA 1
ATOM 682 C C . PHE A 1 82 ? -16.272 -12.465 7.758 1.00 91.50 82 PHE A C 1
ATOM 684 O O . PHE A 1 82 ? -16.651 -12.057 6.663 1.00 91.50 82 PHE A O 1
ATOM 691 N N . GLU A 1 83 ? -16.516 -13.703 8.195 1.00 92.69 83 GLU A N 1
ATOM 692 C CA . GLU A 1 83 ? -17.231 -14.736 7.424 1.00 92.69 83 GLU A CA 1
ATOM 693 C C . GLU A 1 83 ? -16.607 -15.043 6.042 1.00 92.69 83 GLU A C 1
ATOM 695 O O . GLU A 1 83 ? -17.300 -15.464 5.120 1.00 92.69 83 GLU A O 1
ATOM 700 N N . GLY A 1 84 ? -15.288 -14.889 5.905 1.00 89.31 84 GLY A N 1
ATOM 701 C CA . GLY A 1 84 ? -14.523 -15.137 4.681 1.00 89.31 84 GLY A CA 1
ATOM 702 C C . GLY A 1 84 ? -14.390 -13.929 3.752 1.00 89.31 84 GLY A C 1
ATOM 703 O O . GLY A 1 84 ? -13.678 -14.018 2.754 1.00 89.31 84 GLY A O 1
ATOM 704 N N . GLU A 1 85 ? -15.034 -12.808 4.077 1.00 92.50 85 GLU A N 1
ATOM 705 C CA . GLU A 1 85 ? -14.967 -11.560 3.316 1.00 92.50 85 GLU A CA 1
ATOM 706 C C . GLU A 1 85 ? -14.072 -10.538 4.020 1.00 92.50 85 GLU A C 1
ATOM 708 O O . GLU A 1 85 ? -13.965 -10.514 5.251 1.00 92.50 85 GLU A O 1
ATOM 713 N N . TYR A 1 86 ? -13.444 -9.663 3.234 1.00 91.81 86 TYR A N 1
ATOM 714 C CA . TYR A 1 86 ? -12.546 -8.635 3.745 1.00 91.81 86 TYR A CA 1
ATOM 715 C C . TYR A 1 86 ? -13.146 -7.241 3.613 1.00 91.81 86 TYR A C 1
ATOM 717 O O . TYR A 1 86 ? -13.818 -6.902 2.638 1.00 91.81 86 TYR A O 1
ATOM 725 N N . TYR A 1 87 ? -12.857 -6.412 4.608 1.00 91.62 87 TYR A N 1
ATOM 726 C CA . TYR A 1 87 ? -13.368 -5.060 4.722 1.00 91.62 87 TYR A CA 1
ATOM 727 C C . TYR A 1 87 ? -12.242 -4.086 5.040 1.00 91.62 87 TYR A C 1
ATOM 729 O O . TYR A 1 87 ? -11.343 -4.393 5.825 1.00 91.62 87 TYR A O 1
ATOM 737 N N . TYR A 1 88 ? -12.340 -2.895 4.459 1.00 89.62 88 TYR A N 1
ATOM 738 C CA . TYR A 1 88 ? -11.479 -1.758 4.746 1.00 89.62 88 TYR A CA 1
ATOM 739 C C . TYR A 1 88 ? -12.278 -0.646 5.422 1.00 89.62 88 TYR A C 1
ATOM 741 O O . TYR A 1 88 ? -13.331 -0.229 4.929 1.00 89.62 88 TYR A O 1
ATOM 749 N N . CYS A 1 89 ? -11.785 -0.181 6.564 1.00 88.75 89 CYS A N 1
ATOM 750 C CA . CYS A 1 89 ? -12.367 0.914 7.318 1.00 88.75 89 CYS A CA 1
ATOM 751 C C . CYS A 1 89 ? -11.850 2.262 6.807 1.00 88.75 89 CYS A C 1
ATOM 753 O O . CYS A 1 89 ? -10.655 2.552 6.886 1.00 88.75 89 CYS A O 1
ATOM 755 N N . VAL A 1 90 ? -12.776 3.100 6.342 1.00 86.00 90 VAL A N 1
ATOM 756 C CA . VAL A 1 90 ? -12.528 4.492 5.955 1.00 86.00 90 VAL A CA 1
ATOM 757 C C . VAL A 1 90 ? -13.737 5.345 6.316 1.00 86.00 90 VAL A C 1
ATOM 759 O O . VAL A 1 90 ? -14.878 4.927 6.110 1.00 86.00 90 VAL A O 1
ATOM 762 N N . ASP A 1 91 ? -13.493 6.527 6.881 1.00 86.00 91 ASP A N 1
ATOM 763 C CA . ASP A 1 91 ? -14.515 7.520 7.231 1.00 86.00 91 ASP A CA 1
ATOM 764 C C . ASP A 1 91 ? -15.679 6.941 8.059 1.00 86.00 91 ASP A C 1
ATOM 766 O O . ASP A 1 91 ? -16.859 7.246 7.862 1.00 86.00 91 ASP A O 1
ATOM 770 N N . GLY A 1 92 ? -15.353 6.040 8.988 1.00 87.44 92 GLY A N 1
ATOM 771 C CA . GLY A 1 92 ? -16.310 5.402 9.884 1.00 87.44 92 GLY A CA 1
ATOM 772 C C . GLY A 1 92 ? -17.195 4.370 9.196 1.00 87.44 92 GLY A C 1
ATOM 773 O O . GLY A 1 92 ? -18.246 4.019 9.732 1.00 87.44 92 GLY A O 1
ATOM 774 N N . LYS A 1 93 ? -16.823 3.896 8.005 1.00 90.81 93 LYS A N 1
ATOM 775 C CA . LYS A 1 93 ? -17.544 2.853 7.278 1.00 90.81 93 LYS A CA 1
ATOM 776 C C . LYS A 1 93 ? -16.618 1.711 6.895 1.00 90.81 93 LYS A C 1
ATOM 778 O O . LYS A 1 93 ? -15.542 1.908 6.336 1.00 90.81 93 LYS A O 1
ATOM 783 N N . TRP A 1 94 ? -17.092 0.499 7.154 1.00 92.44 94 TRP A N 1
ATOM 784 C CA . TRP A 1 94 ? -16.495 -0.712 6.618 1.00 92.44 94 TRP A CA 1
ATOM 785 C C . TRP A 1 94 ? -16.968 -0.916 5.184 1.00 92.44 94 TRP A C 1
ATOM 787 O O . TRP A 1 94 ? -18.163 -1.072 4.933 1.00 92.44 94 TRP A O 1
ATOM 797 N N . ASN A 1 95 ? -16.028 -0.917 4.248 1.00 90.69 95 ASN A N 1
ATOM 798 C CA . ASN A 1 95 ? -16.300 -1.119 2.833 1.00 90.69 95 ASN A CA 1
ATOM 799 C C . ASN A 1 95 ? -15.759 -2.485 2.415 1.00 90.69 95 ASN A C 1
ATOM 801 O O . ASN A 1 95 ? -14.613 -2.788 2.747 1.00 90.69 95 ASN A O 1
ATOM 805 N N . PRO A 1 96 ? -16.546 -3.316 1.711 1.00 91.81 96 PRO A N 1
ATOM 806 C CA . PRO A 1 96 ? -16.054 -4.593 1.220 1.00 91.81 96 PRO A CA 1
ATOM 807 C C . PRO A 1 96 ? -14.922 -4.358 0.220 1.00 91.81 96 PRO A C 1
ATOM 809 O O . PRO A 1 96 ? -15.014 -3.486 -0.649 1.00 91.81 96 PRO A O 1
ATOM 812 N N . ILE A 1 97 ? -13.868 -5.152 0.344 1.00 90.38 97 ILE A N 1
ATOM 813 C CA . ILE A 1 97 ? -12.699 -5.115 -0.527 1.00 90.38 97 ILE A CA 1
ATOM 814 C C . ILE A 1 97 ? -12.349 -6.530 -0.967 1.00 90.38 97 ILE A C 1
ATOM 816 O O . ILE A 1 97 ? -12.505 -7.498 -0.230 1.00 90.38 97 ILE A O 1
ATOM 820 N N . LYS A 1 98 ? -11.843 -6.643 -2.189 1.00 87.94 98 LYS A N 1
ATOM 821 C CA . LYS A 1 98 ? -11.305 -7.904 -2.715 1.00 87.94 98 LYS A CA 1
ATOM 822 C C . LYS A 1 98 ? -9.788 -7.933 -2.657 1.00 87.94 98 LYS A C 1
ATOM 824 O O . LYS A 1 98 ? -9.175 -8.988 -2.515 1.00 87.94 98 LYS A O 1
ATOM 829 N N . LEU A 1 99 ? -9.184 -6.758 -2.785 1.00 89.44 99 LEU A N 1
ATOM 830 C CA . LEU A 1 99 ? -7.751 -6.586 -2.756 1.00 89.44 99 LEU A CA 1
ATOM 831 C C . LEU A 1 99 ? -7.327 -6.267 -1.324 1.00 89.44 99 LEU A C 1
ATOM 833 O O . LEU A 1 99 ? -7.665 -5.216 -0.810 1.00 89.44 99 LEU A O 1
ATOM 837 N N . VAL A 1 100 ? -6.621 -7.186 -0.676 1.00 89.50 100 VAL A N 1
ATOM 838 C CA . VAL A 1 100 ? -6.103 -7.012 0.689 1.00 89.50 100 VAL A CA 1
ATOM 839 C C . VAL A 1 100 ? -4.586 -7.113 0.626 1.00 89.50 100 VAL A C 1
ATOM 841 O O . VAL A 1 100 ? -4.113 -8.034 -0.049 1.00 89.50 100 VAL A O 1
ATOM 844 N N . PRO A 1 101 ? -3.820 -6.250 1.314 1.00 89.56 101 PRO A N 1
ATOM 845 C CA . PRO A 1 101 ? -2.366 -6.347 1.352 1.00 89.56 101 PRO A CA 1
ATOM 846 C C . PRO A 1 101 ? -1.900 -7.761 1.716 1.00 89.56 101 PRO A C 1
ATOM 848 O O . PRO A 1 101 ? -2.432 -8.386 2.643 1.00 89.56 101 PRO A O 1
ATOM 851 N N . ARG A 1 102 ? -0.920 -8.292 0.975 1.00 89.94 102 ARG A N 1
ATOM 852 C CA . ARG A 1 102 ? -0.462 -9.682 1.144 1.00 89.94 102 ARG A CA 1
ATOM 853 C C . ARG A 1 102 ? -0.029 -9.987 2.569 1.00 89.94 102 ARG A C 1
ATOM 855 O O . ARG A 1 102 ? -0.322 -11.070 3.056 1.00 89.94 102 ARG A O 1
ATOM 862 N N . GLN A 1 103 ? 0.593 -9.043 3.269 1.00 89.25 103 GLN A N 1
ATOM 863 C CA . GLN A 1 103 ? 1.027 -9.250 4.650 1.00 89.25 103 GLN A CA 1
ATOM 864 C C . GLN A 1 103 ? -0.116 -9.600 5.622 1.00 89.25 103 GLN A C 1
ATOM 866 O O . GLN A 1 103 ? 0.145 -10.178 6.671 1.00 89.25 103 GLN A O 1
ATOM 871 N N . TYR A 1 104 ? -1.380 -9.318 5.284 1.00 87.31 104 TYR A N 1
ATOM 872 C CA . TYR A 1 104 ? -2.535 -9.686 6.118 1.00 87.31 104 TYR A CA 1
ATOM 873 C C . TYR A 1 104 ? -3.229 -10.979 5.677 1.00 87.31 104 TYR A C 1
ATOM 875 O O . TYR A 1 104 ? -4.106 -11.477 6.380 1.00 87.31 104 TYR A O 1
ATOM 883 N N . THR A 1 105 ? -2.858 -11.531 4.520 1.00 88.31 105 THR A N 1
ATOM 884 C CA . THR A 1 105 ? -3.515 -12.709 3.927 1.00 88.31 105 THR A CA 1
ATOM 885 C C . THR A 1 105 ? -2.567 -13.877 3.677 1.00 88.31 105 THR A C 1
ATOM 887 O O . THR A 1 105 ? -3.013 -15.022 3.621 1.00 88.31 105 THR A O 1
ATOM 890 N N . ASP A 1 106 ? -1.263 -13.629 3.565 1.00 92.06 106 ASP A N 1
ATOM 891 C CA . ASP A 1 106 ? -0.262 -14.656 3.319 1.00 92.06 106 ASP A CA 1
ATOM 892 C C . ASP A 1 106 ? 0.078 -15.405 4.622 1.00 92.06 106 ASP A C 1
ATOM 894 O O . ASP A 1 106 ? 0.645 -14.821 5.553 1.00 92.06 106 ASP A O 1
ATOM 898 N N . PRO A 1 107 ? -0.197 -16.721 4.714 1.00 93.06 107 PRO A N 1
ATOM 899 C CA . PRO A 1 107 ? 0.112 -17.498 5.911 1.00 93.06 107 PRO A CA 1
ATOM 900 C C . PRO A 1 107 ? 1.615 -17.552 6.226 1.00 93.06 107 PRO A C 1
ATOM 902 O O . PRO A 1 107 ? 1.977 -17.800 7.379 1.00 93.06 107 PRO A O 1
ATOM 905 N N . ARG A 1 108 ? 2.493 -17.304 5.240 1.00 95.62 108 ARG A N 1
ATOM 906 C CA . ARG A 1 108 ? 3.955 -17.275 5.411 1.00 95.62 108 ARG A CA 1
ATOM 907 C C . ARG A 1 108 ? 4.421 -16.091 6.258 1.00 95.62 108 ARG A C 1
ATOM 909 O O . ARG A 1 108 ? 5.496 -16.176 6.837 1.00 95.62 108 ARG A O 1
ATOM 916 N N . LYS A 1 109 ? 3.619 -15.024 6.387 1.00 93.81 109 LYS A N 1
ATOM 917 C CA . LYS A 1 109 ? 3.932 -13.871 7.250 1.00 93.81 109 LYS A CA 1
ATOM 918 C C . LYS A 1 109 ? 3.984 -14.244 8.734 1.00 93.81 109 LYS A C 1
ATOM 920 O O . LYS A 1 109 ? 4.677 -13.601 9.522 1.00 93.81 109 LYS A O 1
ATOM 925 N N . LYS A 1 110 ? 3.238 -15.272 9.150 1.00 92.75 110 LYS A N 1
ATOM 926 C CA . LYS A 1 110 ? 3.092 -15.619 10.565 1.00 92.75 110 LYS A CA 1
ATOM 927 C C . LYS A 1 110 ? 4.441 -15.987 11.191 1.00 92.75 110 LYS A C 1
ATOM 929 O O . LYS A 1 110 ? 5.032 -17.006 10.851 1.00 92.75 110 LYS A O 1
ATOM 934 N N . GLY A 1 111 ? 4.858 -15.203 12.185 1.00 93.88 111 GLY A N 1
ATOM 935 C CA . GLY A 1 111 ? 6.104 -15.422 12.924 1.00 93.88 111 GLY A CA 1
ATOM 936 C C . GLY A 1 111 ? 7.342 -14.778 12.298 1.00 93.88 111 GLY A C 1
ATOM 937 O O . GLY A 1 111 ? 8.421 -14.966 12.847 1.00 93.88 111 GLY A O 1
ATOM 938 N N . LEU A 1 112 ? 7.186 -14.027 11.205 1.00 95.81 112 LEU A N 1
ATOM 939 C CA . LEU A 1 112 ? 8.244 -13.222 10.596 1.00 95.81 112 LEU A CA 1
ATOM 940 C C . LEU A 1 112 ? 8.081 -11.748 10.970 1.00 95.81 112 LEU A C 1
ATOM 942 O O . LEU A 1 112 ? 6.947 -11.263 11.112 1.00 95.81 112 LEU A O 1
ATOM 946 N N . THR A 1 113 ? 9.191 -11.014 11.056 1.00 94.25 113 THR A N 1
ATOM 947 C CA . THR A 1 113 ? 9.139 -9.544 11.047 1.00 94.25 113 THR A CA 1
ATOM 948 C C . THR A 1 113 ? 8.671 -9.035 9.685 1.00 94.25 113 THR A C 1
ATOM 950 O O . THR A 1 113 ? 8.481 -9.802 8.733 1.00 94.25 113 THR A O 1
ATOM 953 N N . ASP A 1 114 ? 8.354 -7.747 9.593 1.00 92.69 114 ASP A N 1
ATOM 954 C CA . ASP A 1 114 ? 7.961 -7.145 8.318 1.00 92.69 114 ASP A CA 1
ATOM 955 C C . ASP A 1 114 ? 9.113 -7.226 7.321 1.00 92.69 114 ASP A C 1
ATOM 957 O O . ASP A 1 114 ? 8.903 -7.668 6.199 1.00 92.69 114 ASP A O 1
ATOM 961 N N . GLU A 1 115 ? 10.338 -6.957 7.765 1.00 93.75 115 GLU A N 1
ATOM 962 C CA . GLU A 1 115 ? 11.552 -7.023 6.952 1.00 93.75 115 GLU A CA 1
ATOM 963 C C . GLU A 1 115 ? 11.859 -8.445 6.468 1.00 93.75 115 GLU A C 1
ATOM 965 O O . GLU A 1 115 ? 12.209 -8.634 5.305 1.00 93.75 115 GLU A O 1
ATOM 970 N N . GLU A 1 116 ? 11.717 -9.454 7.335 1.00 95.50 116 GLU A N 1
ATOM 971 C CA . GLU A 1 116 ? 11.939 -10.859 6.967 1.00 95.50 116 GLU A CA 1
ATOM 972 C C . GLU A 1 116 ? 10.920 -11.351 5.939 1.00 95.50 116 GLU A C 1
ATOM 974 O O . GLU A 1 116 ? 11.263 -12.084 5.010 1.00 95.50 116 GLU A O 1
ATOM 979 N N . TYR A 1 117 ? 9.658 -10.955 6.106 1.00 96.31 117 TYR A N 1
ATOM 980 C CA . TYR A 1 117 ? 8.610 -11.289 5.155 1.00 96.31 117 TYR A CA 1
ATOM 981 C C . TYR A 1 117 ? 8.811 -10.564 3.825 1.00 96.31 117 TYR A C 1
ATOM 983 O O . TYR A 1 117 ? 8.639 -11.168 2.769 1.00 96.31 117 TYR A O 1
ATOM 991 N N . ASP A 1 118 ? 9.208 -9.294 3.864 1.00 95.31 118 ASP A N 1
ATOM 992 C CA . ASP A 1 118 ? 9.323 -8.458 2.675 1.00 95.31 118 ASP A CA 1
ATOM 993 C C . ASP A 1 118 ? 10.309 -9.021 1.647 1.00 95.31 118 ASP A C 1
ATOM 995 O O . ASP A 1 118 ? 10.070 -8.947 0.443 1.00 95.31 118 ASP A O 1
ATOM 999 N N . VAL A 1 119 ? 11.383 -9.656 2.123 1.00 95.56 119 VAL A N 1
ATOM 1000 C CA . VAL A 1 119 ? 12.448 -10.211 1.276 1.00 95.56 119 VAL A CA 1
ATOM 1001 C C . VAL A 1 119 ? 12.237 -11.675 0.873 1.00 95.56 119 VAL A C 1
ATOM 1003 O O . VAL A 1 119 ? 13.078 -12.252 0.181 1.00 95.56 119 VAL A O 1
ATOM 1006 N N . LEU A 1 120 ? 11.141 -12.305 1.305 1.00 94.69 120 LEU A N 1
ATOM 1007 C CA . LEU A 1 120 ? 10.960 -13.760 1.241 1.00 94.69 120 LEU A CA 1
ATOM 1008 C C . LEU A 1 120 ? 10.946 -14.318 -0.193 1.00 94.69 120 LEU A C 1
ATOM 1010 O O . LEU A 1 120 ? 11.463 -15.411 -0.432 1.00 94.69 120 LEU A O 1
ATOM 1014 N N . ASP A 1 121 ? 10.388 -13.557 -1.136 1.00 92.88 121 ASP A N 1
ATOM 1015 C CA . ASP A 1 121 ? 10.262 -13.943 -2.548 1.00 92.88 121 ASP A CA 1
ATOM 1016 C C . ASP A 1 121 ? 11.304 -13.247 -3.457 1.00 92.88 121 ASP A C 1
ATOM 1018 O O . ASP A 1 121 ? 11.180 -13.296 -4.684 1.00 92.88 121 ASP A O 1
ATOM 1022 N N . LEU A 1 122 ? 12.353 -12.621 -2.895 1.00 93.69 122 LEU A N 1
ATOM 1023 C CA . LEU A 1 122 ? 13.416 -12.028 -3.716 1.00 93.69 122 LEU A CA 1
ATOM 1024 C C . LEU A 1 122 ? 14.164 -13.108 -4.528 1.00 93.69 122 LEU A C 1
ATOM 1026 O O . LEU A 1 122 ? 14.481 -14.180 -3.993 1.00 93.69 122 LEU A O 1
ATOM 1030 N N . PRO A 1 123 ? 14.482 -12.857 -5.816 1.00 93.50 123 PRO A N 1
ATOM 1031 C CA . PRO A 1 123 ? 15.121 -13.851 -6.673 1.00 93.50 123 PRO A CA 1
ATOM 1032 C C . PRO A 1 123 ? 16.468 -14.332 -6.127 1.00 93.50 123 PRO A C 1
ATOM 1034 O O . PRO A 1 123 ? 17.335 -13.541 -5.760 1.00 93.50 123 PRO A O 1
ATOM 1037 N N . LYS A 1 124 ? 16.675 -15.653 -6.131 1.00 92.00 124 LYS A N 1
ATOM 1038 C CA . LYS A 1 124 ? 17.962 -16.261 -5.745 1.00 92.00 124 LYS A CA 1
ATOM 1039 C C . LYS A 1 124 ? 19.019 -16.146 -6.838 1.00 92.00 124 LYS A C 1
ATOM 1041 O O . LYS A 1 124 ? 20.207 -16.098 -6.540 1.00 92.00 124 LYS A O 1
ATOM 1046 N N . GLU A 1 125 ? 18.579 -16.138 -8.091 1.00 94.00 125 GLU A N 1
ATOM 1047 C CA . GLU A 1 125 ? 19.424 -15.919 -9.259 1.00 94.00 125 GLU A CA 1
ATOM 1048 C C . GLU A 1 125 ? 19.184 -14.491 -9.745 1.00 94.00 125 GLU A C 1
ATOM 1050 O O . GLU A 1 125 ? 18.094 -14.175 -10.220 1.00 94.00 125 GLU A O 1
ATOM 1055 N N . ALA A 1 126 ? 20.189 -13.632 -9.582 1.00 93.44 126 ALA A N 1
ATOM 1056 C CA . ALA A 1 126 ? 20.138 -12.222 -9.946 1.00 93.44 126 ALA A CA 1
ATOM 1057 C C . ALA A 1 126 ? 21.510 -11.752 -10.444 1.00 93.44 126 ALA A C 1
ATOM 1059 O O . ALA A 1 126 ? 22.547 -12.360 -10.158 1.00 93.44 126 ALA A O 1
ATOM 1060 N N . LYS A 1 127 ? 21.514 -10.672 -11.215 1.00 94.62 127 LYS A N 1
ATOM 1061 C CA . LYS A 1 127 ? 22.700 -9.967 -11.701 1.00 94.62 127 LYS A CA 1
ATOM 1062 C C . LYS A 1 127 ? 22.732 -8.568 -11.111 1.00 94.62 127 LYS A C 1
ATOM 1064 O O . LYS A 1 127 ? 21.703 -8.013 -10.742 1.00 94.62 127 LYS A O 1
ATOM 1069 N N . VAL A 1 128 ? 23.929 -7.993 -11.019 1.00 92.31 128 VAL A N 1
ATOM 1070 C CA . VAL A 1 128 ? 24.109 -6.623 -10.521 1.00 92.31 128 VAL A CA 1
ATOM 1071 C C . VAL A 1 128 ? 23.215 -5.668 -11.312 1.00 92.31 128 VAL A C 1
ATOM 1073 O O . VAL A 1 128 ? 23.261 -5.655 -12.542 1.00 92.31 128 VAL A O 1
ATOM 1076 N N . GLY A 1 129 ? 22.414 -4.883 -10.593 1.00 84.81 129 GLY A N 1
ATOM 1077 C CA . GLY A 1 129 ? 21.444 -3.948 -11.162 1.00 84.81 129 GLY A CA 1
ATOM 1078 C C . GLY A 1 129 ? 20.045 -4.527 -11.394 1.00 84.81 129 GLY A C 1
ATOM 1079 O O . GLY A 1 129 ? 19.139 -3.758 -11.725 1.00 84.81 129 GLY A O 1
ATOM 1080 N N . ASP A 1 130 ? 19.835 -5.833 -11.193 1.00 85.88 130 ASP A N 1
ATOM 1081 C CA . ASP A 1 130 ? 18.490 -6.412 -11.192 1.00 85.88 130 ASP A CA 1
ATOM 1082 C C . ASP A 1 130 ? 17.651 -5.785 -10.071 1.00 85.88 130 ASP A C 1
ATOM 1084 O O . ASP A 1 130 ? 18.162 -5.441 -9.000 1.00 85.88 130 ASP A O 1
ATOM 1088 N N . ARG A 1 131 ? 16.348 -5.637 -10.330 1.00 85.88 131 ARG A N 1
ATOM 1089 C CA . ARG A 1 131 ? 15.372 -5.048 -9.407 1.00 85.88 131 ARG A CA 1
ATOM 1090 C C . ARG A 1 131 ? 14.259 -6.039 -9.095 1.00 85.88 131 ARG A C 1
ATOM 1092 O O . ARG A 1 131 ? 13.858 -6.817 -9.961 1.00 85.88 131 ARG A O 1
ATOM 1099 N N . ALA A 1 132 ? 13.747 -5.979 -7.874 1.00 87.81 132 ALA A N 1
ATOM 1100 C CA . ALA A 1 132 ? 12.608 -6.765 -7.427 1.00 87.81 132 ALA A CA 1
ATOM 1101 C C . ALA A 1 132 ? 11.803 -5.995 -6.374 1.00 87.81 132 ALA A C 1
ATOM 1103 O O . ALA A 1 132 ? 12.335 -5.154 -5.653 1.00 87.81 132 ALA A O 1
ATOM 1104 N N . ASN A 1 133 ? 10.514 -6.298 -6.281 1.00 86.19 133 ASN A N 1
ATOM 1105 C CA . ASN A 1 133 ? 9.636 -5.727 -5.271 1.00 86.19 133 ASN A CA 1
ATOM 1106 C C . ASN A 1 133 ? 9.608 -6.590 -4.010 1.00 86.19 133 ASN A C 1
ATOM 1108 O O . ASN A 1 133 ? 9.637 -7.819 -4.095 1.00 86.19 133 ASN A O 1
ATOM 1112 N N . GLY A 1 134 ? 9.481 -5.930 -2.861 1.00 90.44 134 GLY A N 1
ATOM 1113 C CA . GLY A 1 134 ? 9.154 -6.591 -1.606 1.00 90.44 134 GLY A CA 1
ATOM 1114 C C . GLY A 1 134 ? 7.702 -7.088 -1.553 1.00 90.44 134 GLY A C 1
ATOM 1115 O O . GLY A 1 134 ? 6.859 -6.705 -2.374 1.00 90.44 134 GLY A O 1
ATOM 1116 N N . LEU A 1 135 ? 7.406 -7.963 -0.592 1.00 91.94 135 LEU A N 1
ATOM 1117 C CA . LEU A 1 135 ? 6.068 -8.515 -0.349 1.00 91.94 135 LEU A CA 1
ATOM 1118 C C . LEU A 1 135 ? 5.141 -7.637 0.505 1.00 91.94 135 LEU A C 1
ATOM 1120 O O . LEU A 1 135 ? 3.937 -7.907 0.536 1.00 91.94 135 LEU A O 1
ATOM 1124 N N . LEU A 1 136 ? 5.661 -6.637 1.216 1.00 91.62 136 LEU A N 1
ATOM 1125 C CA . LEU A 1 136 ? 4.858 -5.670 1.958 1.00 91.62 136 LEU A CA 1
ATOM 1126 C C . LEU A 1 136 ? 4.163 -4.737 0.977 1.00 91.62 136 LEU A C 1
ATOM 1128 O O . LEU A 1 136 ? 4.808 -4.092 0.152 1.00 91.62 136 LEU A O 1
ATOM 1132 N N . GLU A 1 137 ? 2.844 -4.641 1.090 1.00 89.50 137 GLU A N 1
ATOM 1133 C CA . GLU A 1 137 ? 2.033 -3.837 0.186 1.0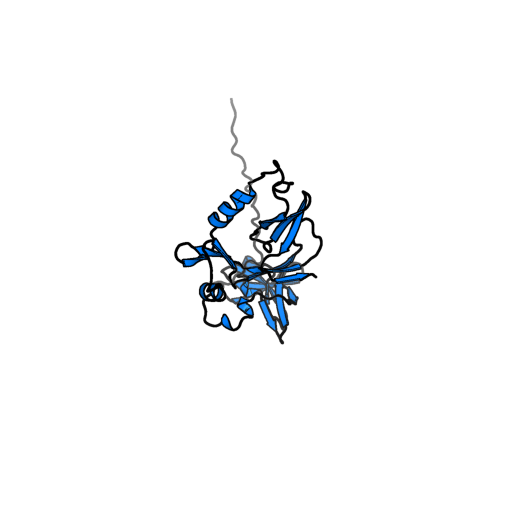0 89.50 13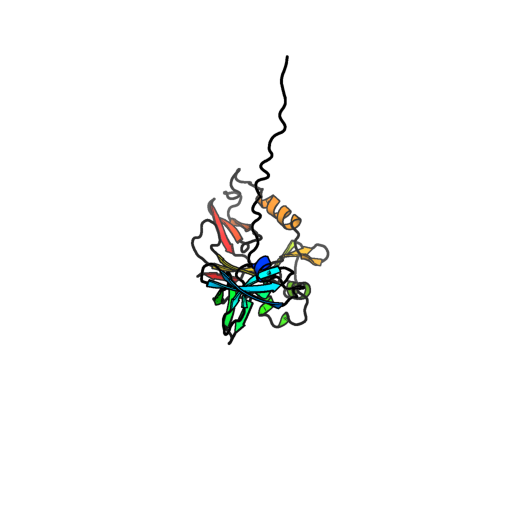7 GLU A CA 1
ATOM 1134 C C . GLU A 1 137 ? 1.318 -2.704 0.929 1.00 89.50 137 GLU A C 1
ATOM 1136 O O . GLU A 1 137 ? 0.834 -2.869 2.050 1.00 89.50 137 GLU A O 1
ATOM 1141 N N . TYR A 1 138 ? 1.187 -1.563 0.262 1.00 86.50 138 TYR A N 1
ATOM 1142 C CA . TYR A 1 138 ? 0.183 -0.554 0.568 1.00 86.50 138 TYR A CA 1
ATOM 1143 C C . TYR A 1 138 ? -0.879 -0.589 -0.525 1.00 86.50 138 TYR A C 1
ATOM 1145 O O . TYR A 1 138 ? -0.549 -0.737 -1.700 1.00 86.50 138 TYR A O 1
ATOM 1153 N N . CYS A 1 139 ? -2.148 -0.427 -0.160 1.00 86.69 139 CYS A N 1
ATOM 1154 C CA . CYS A 1 139 ? -3.245 -0.420 -1.121 1.00 86.69 139 CYS A CA 1
ATOM 1155 C C . CYS A 1 139 ? -4.079 0.866 -1.074 1.00 86.69 139 CYS A C 1
ATOM 1157 O O . CYS A 1 139 ? -4.488 1.339 -0.010 1.00 86.69 139 CYS A O 1
ATOM 1159 N N . GLY A 1 140 ? -4.365 1.410 -2.253 1.00 84.31 140 GLY A N 1
ATOM 1160 C CA . GLY A 1 140 ? -5.328 2.483 -2.455 1.00 84.31 140 GLY A CA 1
ATOM 1161 C C . GLY A 1 140 ? -6.667 1.913 -2.912 1.00 84.31 140 GLY A C 1
ATOM 1162 O O . GLY A 1 140 ? -6.708 1.074 -3.809 1.00 84.31 140 GLY A O 1
ATOM 1163 N N . TYR A 1 141 ? -7.764 2.388 -2.319 1.00 85.00 141 TYR A N 1
ATOM 1164 C CA . TYR A 1 141 ? -9.124 1.982 -2.683 1.00 85.00 141 TYR A CA 1
ATOM 1165 C C . TYR A 1 141 ? -9.913 3.153 -3.260 1.00 85.00 141 TYR A C 1
ATOM 1167 O O . TYR A 1 141 ? -9.883 4.258 -2.711 1.00 85.00 141 TYR A O 1
ATOM 1175 N N . GLY A 1 142 ? -10.647 2.903 -4.342 1.00 82.69 142 GLY A N 1
ATOM 1176 C CA . GLY A 1 142 ? -11.515 3.886 -4.981 1.00 82.69 142 GLY A CA 1
ATOM 1177 C C . GLY A 1 142 ? -10.741 5.072 -5.551 1.00 82.69 142 GLY A C 1
ATOM 1178 O O . GLY A 1 142 ? -11.201 6.207 -5.451 1.00 82.69 142 GLY A O 1
ATOM 1179 N N . LYS A 1 143 ? -9.550 4.825 -6.100 1.00 82.25 143 LYS A N 1
ATOM 1180 C CA . LYS A 1 143 ? -8.647 5.861 -6.601 1.00 82.25 143 LYS A CA 1
ATOM 1181 C C . LYS A 1 143 ? -8.671 5.907 -8.119 1.00 82.25 143 LYS A C 1
ATOM 1183 O O . LYS A 1 143 ? -8.585 4.875 -8.773 1.00 82.25 143 LYS A O 1
ATOM 1188 N N . THR A 1 144 ? -8.750 7.099 -8.683 1.00 81.44 144 THR A N 1
ATOM 1189 C CA . THR A 1 144 ? -8.370 7.326 -10.077 1.00 81.44 144 THR A CA 1
ATOM 1190 C C . THR A 1 144 ? -6.850 7.260 -10.165 1.00 81.44 144 THR A C 1
ATOM 1192 O O . THR A 1 144 ? -6.171 7.941 -9.399 1.00 81.44 144 THR A O 1
ATOM 1195 N N . LEU A 1 145 ? -6.335 6.400 -11.040 1.00 74.00 145 LEU A N 1
ATOM 1196 C CA . LEU A 1 145 ? -4.907 6.312 -11.339 1.00 74.00 145 LEU A CA 1
ATOM 1197 C C . LEU A 1 145 ? -4.631 7.226 -12.527 1.00 74.00 145 LEU A C 1
ATOM 1199 O O . LEU A 1 145 ? -5.337 7.095 -13.514 1.00 74.00 145 LEU A O 1
ATOM 1203 N N . ASP A 1 146 ? -3.596 8.067 -12.480 1.00 67.69 146 ASP A N 1
ATOM 1204 C CA . ASP A 1 146 ? -3.293 9.053 -13.539 1.00 67.69 146 ASP A CA 1
ATOM 1205 C C . ASP A 1 146 ? -4.319 10.207 -13.662 1.00 67.69 146 ASP A C 1
ATOM 1207 O O . ASP A 1 146 ? -5.520 10.069 -13.443 1.00 67.69 146 ASP A O 1
ATOM 1211 N N . TYR A 1 147 ? -3.834 11.384 -14.056 1.00 55.06 147 TYR A N 1
ATOM 1212 C CA . TYR A 1 147 ? -4.647 12.581 -14.275 1.00 55.06 147 TYR A CA 1
ATOM 1213 C C . TYR A 1 147 ? -5.531 12.466 -15.531 1.00 55.06 147 TYR A C 1
ATOM 1215 O O . TYR A 1 147 ? -6.522 13.186 -15.665 1.00 55.06 147 TYR A O 1
ATOM 1223 N N . PHE A 1 148 ? -5.168 11.576 -16.463 1.00 50.38 148 PHE A N 1
ATOM 1224 C CA . PHE A 1 148 ? -5.842 11.404 -17.755 1.00 50.38 148 PHE A CA 1
ATOM 1225 C C . PHE A 1 148 ? -6.759 10.178 -17.843 1.00 50.38 148 PHE A C 1
ATOM 1227 O O . PHE A 1 148 ? -7.538 10.085 -18.795 1.00 50.38 148 PHE A O 1
ATOM 1234 N N . ASP A 1 149 ? -6.707 9.258 -16.876 1.00 66.44 149 ASP A N 1
ATOM 1235 C CA . ASP A 1 149 ? -7.668 8.160 -16.787 1.00 66.44 149 ASP A CA 1
ATOM 1236 C C . ASP A 1 149 ? -8.800 8.545 -15.819 1.00 66.44 149 ASP A C 1
ATOM 1238 O O . ASP A 1 149 ? -8.573 9.000 -14.703 1.00 66.44 149 ASP A O 1
ATOM 1242 N N . SER A 1 150 ? -10.050 8.392 -16.260 1.00 70.19 150 SER A N 1
ATOM 1243 C CA . SER A 1 150 ? -11.239 8.635 -15.424 1.00 70.19 150 SER A CA 1
ATOM 1244 C C . SER A 1 150 ? -11.753 7.370 -14.733 1.00 70.19 150 SER A C 1
ATOM 1246 O O . SER A 1 150 ? -12.747 7.416 -14.005 1.00 70.19 150 SER A O 1
ATOM 1248 N N . ASN A 1 151 ? -11.101 6.231 -14.962 1.00 78.94 151 ASN A N 1
ATOM 1249 C CA . ASN A 1 151 ? -11.453 4.973 -14.327 1.00 78.94 151 ASN A CA 1
ATOM 1250 C C . ASN A 1 151 ? -11.020 4.951 -12.859 1.00 78.94 151 ASN A C 1
ATOM 1252 O O . ASN A 1 151 ? -9.954 5.437 -12.492 1.00 78.94 151 ASN A O 1
ATOM 1256 N N . VAL A 1 152 ? -11.846 4.326 -12.026 1.00 83.62 152 VAL A N 1
ATOM 1257 C CA . VAL A 1 152 ? -11.579 4.145 -10.600 1.00 83.62 152 VAL A CA 1
ATOM 1258 C C . VAL A 1 152 ? -11.033 2.740 -10.372 1.00 83.62 152 VAL A C 1
ATOM 1260 O O . VAL A 1 152 ? -11.560 1.765 -10.906 1.00 83.62 152 VAL A O 1
ATOM 1263 N N . TYR A 1 153 ? -9.993 2.635 -9.558 1.00 83.88 153 TYR A N 1
ATOM 1264 C CA . TYR A 1 153 ? -9.291 1.397 -9.268 1.00 83.88 153 TYR A CA 1
ATOM 1265 C C . TYR A 1 153 ? -9.135 1.185 -7.765 1.00 83.88 153 TYR A C 1
ATOM 1267 O O . TYR A 1 153 ? -9.002 2.130 -6.981 1.00 83.88 153 TYR A O 1
ATOM 1275 N N . ASP A 1 154 ? -9.094 -0.086 -7.390 1.00 87.00 154 ASP A N 1
ATOM 1276 C CA . ASP A 1 154 ? -8.410 -0.537 -6.187 1.00 87.00 154 ASP A CA 1
ATOM 1277 C C . ASP A 1 154 ? -7.057 -1.104 -6.613 1.00 87.00 154 ASP A C 1
ATOM 1279 O O . ASP A 1 154 ? -6.973 -1.850 -7.590 1.00 87.00 154 ASP A O 1
ATOM 1283 N N . TYR A 1 155 ? -5.985 -0.756 -5.912 1.00 86.50 155 TYR A N 1
ATOM 1284 C CA . TYR A 1 155 ? -4.644 -1.233 -6.236 1.00 86.50 155 TYR A CA 1
ATOM 1285 C C . TYR A 1 155 ? -3.827 -1.473 -4.978 1.00 86.50 155 TYR A C 1
ATOM 1287 O O . TYR A 1 155 ? -4.023 -0.795 -3.981 1.00 86.50 155 TYR A O 1
ATOM 1295 N N . CYS A 1 156 ? -2.888 -2.409 -5.049 1.00 87.19 156 CYS A N 1
ATOM 1296 C CA . CYS A 1 156 ? -1.855 -2.649 -4.053 1.00 87.19 156 CYS A CA 1
ATOM 1297 C C . CYS A 1 156 ? -0.502 -2.529 -4.734 1.00 87.19 156 CYS A C 1
ATOM 1299 O O . CYS A 1 156 ? -0.298 -3.139 -5.790 1.00 87.19 156 CYS A O 1
ATOM 1301 N N . TYR A 1 157 ? 0.414 -1.797 -4.112 1.00 84.75 157 TYR A N 1
ATOM 1302 C CA . TYR A 1 157 ? 1.795 -1.704 -4.548 1.00 84.75 157 TYR A CA 1
ATOM 1303 C C . TYR A 1 157 ? 2.773 -2.026 -3.435 1.00 84.75 157 TYR A C 1
ATOM 1305 O O . TYR A 1 157 ? 2.500 -1.781 -2.261 1.00 84.75 157 TYR A O 1
ATOM 1313 N N . SER A 1 158 ? 3.920 -2.578 -3.819 1.00 86.69 158 SER A N 1
ATOM 1314 C CA . SER A 1 158 ? 4.982 -2.889 -2.870 1.00 86.69 158 SER A CA 1
ATOM 1315 C C . SER A 1 158 ? 5.558 -1.615 -2.263 1.00 86.69 158 SER A C 1
ATOM 1317 O O . SER A 1 158 ? 5.945 -0.698 -2.988 1.00 86.69 158 SER A O 1
ATOM 1319 N N . THR A 1 159 ? 5.635 -1.566 -0.935 1.00 84.94 159 THR A N 1
ATOM 1320 C CA . THR A 1 159 ? 6.159 -0.405 -0.197 1.00 84.94 159 THR A CA 1
ATOM 1321 C C . THR A 1 159 ? 7.666 -0.263 -0.353 1.00 84.94 159 THR A C 1
ATOM 1323 O O . THR A 1 159 ? 8.196 0.845 -0.298 1.00 84.94 159 THR A O 1
ATOM 1326 N N . ASN A 1 160 ? 8.351 -1.383 -0.580 1.00 87.50 160 ASN A N 1
ATOM 1327 C CA . ASN A 1 160 ? 9.790 -1.445 -0.740 1.00 87.50 160 ASN A CA 1
ATOM 1328 C C . ASN A 1 160 ? 10.157 -2.065 -2.086 1.00 87.50 160 ASN A C 1
ATOM 1330 O O . ASN A 1 160 ? 9.531 -3.017 -2.566 1.00 87.50 160 ASN A O 1
ATOM 1334 N N . ARG A 1 161 ? 11.234 -1.541 -2.665 1.00 87.19 161 ARG A N 1
ATOM 1335 C CA . ARG A 1 161 ? 11.913 -2.117 -3.823 1.00 87.19 161 ARG A CA 1
ATOM 1336 C C . ARG A 1 161 ? 13.337 -2.443 -3.442 1.00 87.19 161 ARG A C 1
ATOM 1338 O O . ARG A 1 161 ? 13.899 -1.822 -2.544 1.00 87.19 161 ARG A O 1
ATOM 1345 N N . TYR A 1 162 ? 13.898 -3.429 -4.113 1.00 90.75 162 TYR A N 1
ATOM 1346 C CA . TYR A 1 162 ? 15.221 -3.948 -3.843 1.00 90.75 162 TYR A CA 1
ATOM 1347 C C . TYR A 1 162 ? 16.032 -3.959 -5.128 1.00 90.75 162 TYR A C 1
ATOM 1349 O O . TYR A 1 162 ? 15.519 -4.305 -6.194 1.00 90.75 162 TYR A O 1
ATOM 1357 N N . ARG A 1 163 ? 17.318 -3.633 -5.001 1.00 91.06 163 ARG A N 1
ATOM 1358 C CA . ARG A 1 163 ? 18.311 -3.738 -6.069 1.00 91.06 163 ARG A CA 1
ATOM 1359 C C . ARG A 1 163 ? 19.392 -4.727 -5.675 1.00 91.06 163 ARG A C 1
ATOM 1361 O O . ARG A 1 163 ? 19.869 -4.706 -4.538 1.00 91.06 163 ARG A O 1
ATOM 1368 N N . TYR A 1 164 ? 19.775 -5.577 -6.619 1.00 94.44 164 TYR A N 1
ATOM 1369 C CA . TYR A 1 164 ? 20.879 -6.506 -6.440 1.00 94.44 164 TYR A CA 1
ATOM 1370 C C . TYR A 1 164 ? 22.211 -5.786 -6.666 1.00 94.44 164 TYR A C 1
ATOM 1372 O O . TYR A 1 164 ? 22.439 -5.180 -7.720 1.00 94.44 164 TYR A O 1
ATOM 1380 N N . ARG A 1 165 ? 23.078 -5.807 -5.657 1.00 94.12 165 ARG A N 1
ATOM 1381 C CA . ARG A 1 165 ? 24.309 -5.011 -5.599 1.00 94.12 165 ARG A CA 1
ATOM 1382 C C . ARG A 1 165 ? 25.534 -5.798 -6.047 1.00 94.12 165 ARG A C 1
ATOM 1384 O O . ARG A 1 165 ? 25.513 -7.021 -6.169 1.00 94.12 165 ARG A O 1
ATOM 1391 N N . GLU A 1 166 ? 26.629 -5.072 -6.264 1.00 94.56 166 GLU A N 1
ATOM 1392 C CA . GLU A 1 166 ? 27.941 -5.648 -6.592 1.00 94.56 166 GLU A CA 1
ATOM 1393 C C . GLU A 1 166 ? 28.468 -6.603 -5.513 1.00 94.56 166 GLU A C 1
ATOM 1395 O O . GLU A 1 166 ? 29.226 -7.519 -5.823 1.00 94.56 166 GLU A O 1
ATOM 1400 N N . ASP A 1 167 ? 28.036 -6.424 -4.261 1.00 94.88 167 ASP A N 1
ATOM 1401 C CA . ASP A 1 167 ? 28.383 -7.303 -3.141 1.00 94.88 167 ASP A CA 1
ATOM 1402 C C . ASP A 1 167 ? 27.624 -8.643 -3.140 1.00 94.88 167 ASP A C 1
ATOM 1404 O O . ASP A 1 167 ? 27.869 -9.497 -2.285 1.00 94.88 167 ASP A O 1
ATOM 1408 N N . GLY A 1 168 ? 26.730 -8.853 -4.110 1.00 94.12 168 GLY A N 1
ATOM 1409 C CA . GLY A 1 168 ? 25.963 -10.081 -4.263 1.00 94.12 168 GLY A CA 1
ATOM 1410 C C . GLY A 1 168 ? 24.724 -10.171 -3.368 1.00 94.12 168 GLY A C 1
ATOM 1411 O O . GLY A 1 168 ? 24.198 -11.272 -3.180 1.00 94.12 168 GLY A O 1
ATOM 1412 N N . SER A 1 169 ? 24.254 -9.051 -2.814 1.00 94.88 169 SER A N 1
ATOM 1413 C CA . SER A 1 169 ? 23.070 -8.994 -1.956 1.00 94.88 169 SER A CA 1
ATOM 1414 C C . SER A 1 169 ? 21.944 -8.140 -2.540 1.00 94.88 169 SER A C 1
ATOM 1416 O O . SER A 1 169 ? 22.160 -7.239 -3.353 1.00 94.88 169 SER A O 1
ATOM 1418 N N . TRP A 1 170 ? 20.716 -8.429 -2.108 1.00 96.19 170 TRP A N 1
ATOM 1419 C CA . TRP A 1 170 ? 19.584 -7.535 -2.309 1.00 96.19 170 TRP A CA 1
ATOM 1420 C C . TRP A 1 170 ? 19.553 -6.497 -1.197 1.00 96.19 170 TRP A C 1
ATOM 1422 O O . TRP A 1 170 ? 19.473 -6.841 -0.018 1.00 96.19 170 TRP A O 1
ATOM 1432 N N . THR A 1 171 ? 19.536 -5.225 -1.572 1.00 94.56 171 THR A N 1
ATOM 1433 C CA . THR A 1 171 ? 19.367 -4.119 -0.625 1.00 94.56 171 THR A CA 1
ATOM 1434 C C . THR A 1 171 ? 18.157 -3.298 -1.017 1.00 94.56 171 THR A C 1
ATOM 1436 O O . THR A 1 171 ? 17.931 -3.100 -2.214 1.00 94.56 171 THR A O 1
ATOM 1439 N N . LYS A 1 172 ? 17.417 -2.793 -0.029 1.00 93.25 172 LYS A N 1
ATOM 1440 C CA . LYS A 1 172 ? 16.322 -1.857 -0.273 1.00 93.25 172 LYS A CA 1
ATOM 1441 C C . LYS A 1 172 ? 16.852 -0.638 -1.040 1.00 93.25 172 LYS A C 1
ATOM 1443 O O . LYS A 1 172 ? 17.914 -0.120 -0.696 1.00 93.25 172 LYS A O 1
ATOM 1448 N N . GLU A 1 173 ? 16.147 -0.240 -2.092 1.00 88.75 173 GLU A N 1
ATOM 1449 C CA . GLU A 1 173 ? 16.471 0.956 -2.868 1.00 88.75 173 GLU A CA 1
ATOM 1450 C C . GLU A 1 173 ? 16.303 2.202 -1.996 1.00 88.75 173 GLU A C 1
ATOM 1452 O O . GLU A 1 173 ? 15.375 2.301 -1.186 1.00 88.75 173 GLU A O 1
ATOM 1457 N N . THR A 1 174 ? 17.237 3.131 -2.143 1.00 85.06 174 THR A N 1
ATOM 1458 C CA . THR A 1 174 ? 17.209 4.442 -1.505 1.00 85.06 174 THR A CA 1
ATOM 1459 C C . THR A 1 174 ? 16.603 5.470 -2.451 1.00 85.06 174 THR A C 1
ATOM 1461 O O . THR A 1 174 ? 16.483 5.241 -3.656 1.00 85.06 174 THR A O 1
ATOM 1464 N N . ASP A 1 175 ? 16.273 6.644 -1.915 1.00 77.50 175 ASP A N 1
ATOM 1465 C CA . ASP A 1 175 ? 15.891 7.779 -2.752 1.00 77.50 175 ASP A CA 1
ATOM 1466 C C . ASP A 1 175 ? 17.000 8.092 -3.771 1.00 77.50 175 ASP A C 1
ATOM 1468 O O . ASP A 1 175 ? 16.701 8.372 -4.918 1.00 77.50 175 ASP A O 1
ATOM 1472 N N . GLU A 1 176 ? 18.280 7.958 -3.413 1.00 80.06 176 GLU A N 1
ATOM 1473 C CA . GLU A 1 176 ? 19.392 8.175 -4.349 1.00 80.06 176 GLU A CA 1
ATOM 1474 C C . GLU A 1 176 ? 19.368 7.193 -5.530 1.00 80.06 176 GLU A C 1
ATOM 1476 O O . GLU A 1 176 ? 19.538 7.628 -6.663 1.00 80.06 176 GLU A O 1
ATOM 1481 N N . ASP A 1 177 ? 19.061 5.909 -5.310 1.00 78.06 177 ASP A N 1
ATOM 1482 C CA . ASP A 1 177 ? 18.916 4.939 -6.409 1.00 78.06 177 ASP A CA 1
ATOM 1483 C C . ASP A 1 177 ? 17.800 5.336 -7.380 1.00 78.06 177 ASP A C 1
ATOM 1485 O O . ASP A 1 177 ? 17.942 5.209 -8.599 1.00 78.06 177 ASP A O 1
ATOM 1489 N N . LEU A 1 178 ? 16.683 5.816 -6.826 1.00 70.56 178 LEU A N 1
ATOM 1490 C CA . LEU A 1 178 ? 15.553 6.306 -7.607 1.00 70.56 178 LEU A CA 1
ATOM 1491 C C . LEU A 1 178 ? 15.934 7.587 -8.353 1.00 70.56 178 LEU A C 1
ATOM 1493 O O . LEU A 1 178 ? 15.565 7.743 -9.509 1.00 70.56 178 LEU A O 1
ATOM 1497 N N . TRP A 1 179 ? 16.723 8.468 -7.736 1.00 67.06 179 TRP A N 1
ATOM 1498 C CA . TRP A 1 179 ? 17.185 9.722 -8.328 1.00 67.06 179 TRP A CA 1
ATOM 1499 C C . TRP A 1 179 ? 18.282 9.537 -9.371 1.00 67.06 179 TRP A C 1
ATOM 1501 O O . TRP A 1 179 ? 18.352 10.335 -10.294 1.00 67.06 179 TRP A O 1
ATOM 1511 N N . GLU A 1 180 ? 19.147 8.533 -9.267 1.00 67.56 180 GLU A N 1
ATOM 1512 C CA . GLU A 1 180 ? 20.127 8.209 -10.310 1.00 67.56 180 GLU A CA 1
ATOM 1513 C C . GLU A 1 180 ? 19.433 7.677 -11.567 1.00 67.56 180 GLU A C 1
ATOM 1515 O O . GLU A 1 180 ? 19.790 8.043 -12.692 1.00 67.56 180 GLU A O 1
ATOM 1520 N N . ASP A 1 181 ? 18.385 6.875 -11.382 1.00 62.38 181 ASP A N 1
ATOM 1521 C CA . ASP A 1 181 ? 17.529 6.438 -12.479 1.00 62.38 181 ASP A CA 1
ATOM 1522 C C . ASP A 1 181 ? 16.671 7.601 -13.011 1.00 62.38 181 ASP A C 1
ATOM 1524 O O . ASP A 1 181 ? 16.545 7.775 -14.226 1.00 62.38 181 ASP A O 1
ATOM 1528 N N . ASP A 1 182 ? 16.156 8.467 -12.134 1.00 54.97 182 ASP A N 1
ATOM 1529 C CA . ASP A 1 182 ? 15.417 9.675 -12.510 1.00 54.97 182 ASP A CA 1
ATOM 1530 C C . ASP A 1 182 ? 16.329 10.801 -13.046 1.00 54.97 182 ASP A C 1
ATOM 1532 O O . ASP A 1 182 ? 15.895 11.683 -13.788 1.00 54.97 182 ASP A O 1
ATOM 1536 N N . ALA A 1 183 ? 17.638 10.778 -12.808 1.00 49.00 183 ALA A N 1
ATOM 1537 C CA . ALA A 1 183 ? 18.577 11.645 -13.518 1.00 49.00 183 ALA A CA 1
ATOM 1538 C C . ALA A 1 183 ? 18.578 11.290 -15.017 1.00 49.00 183 ALA A C 1
ATOM 1540 O O . ALA A 1 183 ? 18.772 12.157 -15.877 1.00 49.00 183 ALA A O 1
ATOM 1541 N N . TYR A 1 184 ? 18.234 10.041 -15.353 1.00 49.47 184 TYR A N 1
ATOM 1542 C CA . TYR A 1 184 ? 17.865 9.634 -16.705 1.00 49.47 184 TYR A CA 1
ATOM 1543 C C . TYR A 1 184 ? 16.447 10.095 -17.105 1.00 49.47 184 TYR A C 1
ATOM 1545 O O . TYR A 1 184 ? 16.203 10.331 -18.289 1.00 49.47 184 TYR A O 1
ATOM 1553 N N . PHE A 1 185 ? 15.519 10.304 -16.167 1.00 51.97 185 PHE A N 1
ATOM 1554 C CA . PHE A 1 185 ? 14.198 10.924 -16.389 1.00 51.97 185 PHE A CA 1
ATOM 1555 C C . PHE A 1 185 ? 14.300 12.416 -16.755 1.00 51.97 185 PHE A C 1
ATOM 1557 O O . PHE A 1 185 ? 13.634 12.865 -17.688 1.00 51.97 185 PHE A O 1
ATOM 1564 N N . GLY A 1 186 ? 15.209 13.167 -16.122 1.00 53.72 186 GLY A N 1
ATOM 1565 C CA . GLY A 1 186 ? 15.573 14.528 -16.536 1.00 53.72 186 GLY A CA 1
ATOM 1566 C C . GLY A 1 186 ? 16.272 14.578 -17.900 1.00 53.72 186 GLY A C 1
ATOM 1567 O O . GLY A 1 186 ? 16.317 15.634 -18.540 1.00 53.72 186 GLY A O 1
ATOM 1568 N N . SER A 1 187 ? 16.784 13.437 -18.385 1.00 62.78 187 SER A N 1
ATOM 1569 C CA . SER A 1 187 ? 17.302 13.343 -19.745 1.00 62.78 187 SER A CA 1
ATOM 1570 C C . SER A 1 187 ? 16.146 13.486 -20.733 1.00 62.78 187 SER A C 1
ATOM 1572 O O . SER A 1 187 ? 15.287 12.618 -20.914 1.00 62.78 187 SER A O 1
ATOM 1574 N N . LYS A 1 188 ? 16.175 14.637 -21.388 1.00 75.31 188 LYS A N 1
ATOM 1575 C CA . LYS A 1 188 ? 15.270 15.098 -22.429 1.00 75.31 188 LYS A CA 1
ATOM 1576 C C . LYS A 1 188 ? 16.007 15.070 -23.777 1.00 75.31 188 LYS A C 1
ATOM 1578 O O . LYS A 1 188 ? 16.210 16.111 -24.399 1.00 75.31 188 LYS A O 1
ATOM 1583 N N . PRO A 1 189 ? 16.488 13.892 -24.245 1.00 78.25 189 PRO A N 1
ATOM 1584 C CA . PRO A 1 189 ? 17.341 13.786 -25.437 1.00 78.25 189 PRO A CA 1
ATOM 1585 C C . PRO A 1 189 ? 16.643 14.234 -26.728 1.00 78.25 189 PRO A C 1
ATOM 1587 O O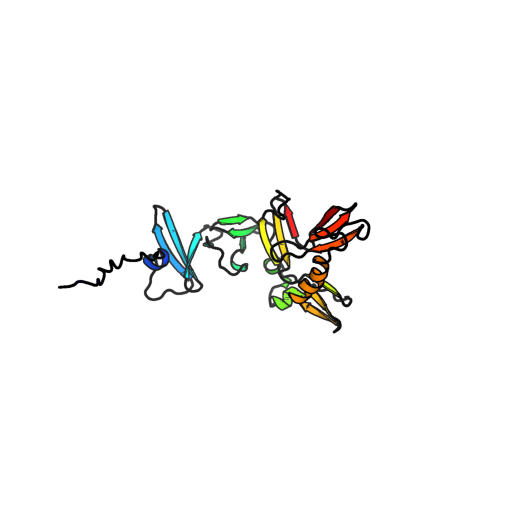 . PRO A 1 189 ? 17.291 14.369 -27.768 1.00 78.25 189 PRO A O 1
ATOM 1590 N N . CYS A 1 190 ? 15.328 14.428 -26.656 1.00 81.81 190 CYS A N 1
ATOM 1591 C CA . CYS A 1 190 ? 14.452 14.778 -27.756 1.00 81.81 190 CYS A CA 1
ATOM 1592 C C . CYS A 1 190 ? 13.851 16.192 -27.624 1.00 81.81 190 CYS A C 1
ATOM 1594 O O . CYS A 1 190 ? 13.069 16.579 -28.488 1.00 81.81 190 CYS A O 1
ATOM 1596 N N . GLY A 1 191 ? 14.244 16.973 -26.606 1.00 77.31 191 GLY A N 1
ATOM 1597 C CA . GLY A 1 191 ? 13.812 18.360 -26.394 1.00 77.31 191 GLY A CA 1
ATOM 1598 C C . GLY A 1 191 ? 13.218 18.605 -25.008 1.00 77.31 191 GLY A C 1
ATOM 1599 O O . GLY A 1 191 ? 12.920 17.662 -24.283 1.00 77.31 191 GLY A O 1
ATOM 1600 N N . ASP A 1 192 ? 13.017 19.877 -24.661 1.00 75.88 192 ASP A N 1
ATOM 1601 C CA . ASP A 1 192 ? 12.729 20.345 -23.295 1.00 75.88 192 ASP A CA 1
ATOM 1602 C C . ASP A 1 192 ? 11.489 19.742 -22.626 1.00 75.88 192 ASP A C 1
ATOM 1604 O O . ASP A 1 192 ? 11.379 19.836 -21.410 1.00 75.88 192 ASP A O 1
ATOM 1608 N N . ASP A 1 193 ? 10.603 19.071 -23.358 1.00 76.25 193 ASP A N 1
ATOM 1609 C CA . ASP A 1 193 ? 9.369 18.500 -22.809 1.00 76.25 193 ASP A CA 1
ATOM 1610 C C . ASP A 1 193 ? 9.220 16.996 -23.069 1.00 76.25 193 ASP A C 1
ATOM 1612 O O . ASP A 1 193 ? 8.228 16.398 -22.661 1.00 76.25 193 ASP A O 1
ATOM 1616 N N . THR A 1 194 ? 10.183 16.349 -23.739 1.00 81.88 194 THR A N 1
ATOM 1617 C CA . THR A 1 194 ? 10.031 14.934 -24.099 1.00 81.88 194 THR A CA 1
ATOM 1618 C C . THR A 1 194 ? 11.347 14.174 -24.211 1.00 81.88 194 THR A C 1
ATOM 1620 O O . THR A 1 194 ? 12.375 14.665 -24.685 1.00 81.88 194 THR A O 1
ATOM 1623 N N . TRP A 1 195 ? 11.294 12.907 -23.811 1.00 85.50 195 TRP A N 1
ATOM 1624 C CA . TRP A 1 195 ? 12.343 11.931 -24.079 1.00 85.50 195 TRP A CA 1
ATOM 1625 C C . TRP A 1 195 ? 12.039 11.056 -25.298 1.00 85.50 195 TRP A C 1
ATOM 1627 O O . TRP A 1 195 ? 12.918 10.302 -25.712 1.00 85.50 195 TRP A O 1
ATOM 1637 N N . CYS A 1 196 ? 10.838 11.142 -25.875 1.00 88.50 196 CYS A N 1
ATOM 1638 C CA . CYS A 1 196 ? 10.401 10.308 -26.989 1.00 88.50 196 CYS A CA 1
ATOM 1639 C C . CYS A 1 196 ? 10.581 11.016 -28.339 1.00 88.50 196 CYS A C 1
ATOM 1641 O O . CYS A 1 196 ? 10.034 12.089 -28.582 1.00 88.50 196 CYS A O 1
ATOM 1643 N N . CYS A 1 197 ? 11.380 10.416 -29.217 1.00 87.69 197 CYS A N 1
ATOM 1644 C CA . CYS A 1 197 ? 11.562 10.802 -30.612 1.00 87.69 197 CYS A CA 1
ATOM 1645 C C . CYS A 1 197 ? 12.150 9.626 -31.397 1.00 87.69 197 CYS A C 1
ATOM 1647 O O . CYS A 1 197 ? 12.439 8.575 -30.837 1.00 87.69 197 CYS A O 1
ATOM 1649 N N . ALA A 1 198 ? 12.445 9.826 -32.683 1.00 89.31 198 ALA A N 1
ATOM 1650 C CA . ALA A 1 198 ? 13.029 8.788 -33.535 1.00 89.31 198 ALA A CA 1
ATOM 1651 C C . ALA A 1 198 ? 14.301 8.116 -32.964 1.00 89.31 198 ALA A C 1
ATOM 1653 O O . ALA A 1 198 ? 14.585 6.974 -33.304 1.00 89.31 198 ALA A O 1
ATOM 1654 N N . LYS A 1 199 ? 15.079 8.797 -32.103 1.00 86.62 199 LYS A N 1
ATOM 1655 C CA . LYS A 1 199 ? 16.276 8.217 -31.454 1.00 86.62 199 LYS A CA 1
ATOM 1656 C C . LYS A 1 199 ? 15.953 7.244 -30.322 1.00 86.62 199 LYS A C 1
ATOM 1658 O O . LYS A 1 199 ? 16.780 6.397 -30.008 1.00 86.62 199 LYS A O 1
ATOM 1663 N N . THR A 1 200 ? 14.807 7.423 -29.683 1.00 87.06 200 THR A N 1
ATOM 1664 C CA . THR A 1 200 ? 14.370 6.673 -28.503 1.00 87.06 200 THR A CA 1
ATOM 1665 C C . THR A 1 200 ? 13.152 5.802 -28.799 1.00 87.06 200 THR A C 1
ATOM 1667 O O . THR A 1 200 ? 12.587 5.210 -27.886 1.00 87.06 200 THR A O 1
ATOM 1670 N N . GLU A 1 201 ? 12.773 5.685 -30.073 1.00 90.06 201 GLU A N 1
ATOM 1671 C CA . GLU A 1 201 ? 11.695 4.826 -30.556 1.00 90.06 201 GLU A CA 1
ATOM 1672 C C . GLU A 1 201 ? 11.856 3.388 -30.042 1.00 90.06 201 GLU A C 1
ATOM 1674 O O . GLU A 1 201 ? 12.929 2.785 -30.132 1.00 90.06 201 GLU A O 1
ATOM 1679 N N . GLY A 1 202 ? 10.782 2.844 -29.473 1.00 83.81 202 GLY A N 1
ATOM 1680 C CA . GLY A 1 202 ? 10.736 1.513 -28.876 1.00 83.81 202 GLY A CA 1
ATOM 1681 C C . GLY A 1 202 ? 11.395 1.395 -27.499 1.00 83.81 202 GLY A C 1
ATOM 1682 O O . GLY A 1 202 ? 11.220 0.357 -26.855 1.00 83.81 202 GLY A O 1
ATOM 1683 N N . MET A 1 203 ? 12.115 2.417 -27.012 1.00 82.31 203 MET A N 1
ATOM 1684 C CA . MET A 1 203 ? 12.692 2.395 -25.666 1.00 82.31 203 MET A CA 1
ATOM 1685 C C . MET A 1 203 ? 11.589 2.419 -24.610 1.00 82.31 203 MET A C 1
ATOM 1687 O O . MET A 1 203 ? 10.643 3.203 -24.702 1.00 82.31 203 MET A O 1
ATOM 1691 N N . LYS A 1 204 ? 11.760 1.583 -23.586 1.00 81.56 204 LYS A N 1
ATOM 1692 C CA . LYS A 1 204 ? 10.912 1.531 -22.397 1.00 81.56 204 LYS A CA 1
ATOM 1693 C C . LYS A 1 204 ? 11.585 2.256 -21.243 1.00 81.56 204 LYS A C 1
ATOM 1695 O O . LYS A 1 204 ? 12.806 2.181 -21.093 1.00 81.56 204 LYS A O 1
ATOM 1700 N N . ARG A 1 205 ? 10.791 2.932 -20.424 1.00 75.94 205 ARG A N 1
ATOM 1701 C CA . ARG A 1 205 ? 11.229 3.578 -19.188 1.00 75.94 205 ARG A CA 1
ATOM 1702 C C . ARG A 1 205 ? 10.242 3.263 -18.078 1.00 75.94 205 ARG A C 1
ATOM 1704 O O . ARG A 1 205 ? 9.037 3.341 -18.297 1.00 75.94 205 ARG A O 1
ATOM 1711 N N . ASN A 1 206 ? 10.770 2.938 -16.906 1.00 74.44 206 ASN A N 1
ATOM 1712 C CA . ASN A 1 206 ? 9.978 2.722 -15.705 1.00 74.44 206 ASN A CA 1
ATOM 1713 C C . ASN A 1 206 ? 9.832 4.047 -14.961 1.00 74.44 206 ASN A C 1
ATOM 1715 O O . ASN A 1 206 ? 10.776 4.825 -14.881 1.00 74.44 206 ASN A O 1
ATOM 1719 N N . PHE A 1 207 ? 8.644 4.280 -14.436 1.00 71.38 207 PHE A N 1
ATOM 1720 C CA . PHE A 1 207 ? 8.232 5.465 -13.715 1.00 71.38 207 PHE A CA 1
ATOM 1721 C C . PHE A 1 207 ? 7.687 4.984 -12.395 1.00 71.38 207 PHE A C 1
ATOM 1723 O O . PHE A 1 207 ? 6.782 4.149 -12.337 1.00 71.38 207 PHE A O 1
ATOM 1730 N N . PHE A 1 208 ? 8.261 5.495 -11.329 1.00 67.88 208 PHE A N 1
ATOM 1731 C CA . PHE A 1 208 ? 7.949 5.033 -10.005 1.00 67.88 208 PHE A CA 1
ATOM 1732 C C . PHE A 1 208 ? 7.385 6.190 -9.206 1.00 67.88 208 PHE A C 1
ATOM 1734 O O . PHE A 1 208 ? 8.090 7.141 -8.901 1.00 67.88 208 PHE A O 1
ATOM 1741 N N . ASP A 1 209 ? 6.106 6.090 -8.870 1.00 65.62 209 ASP A N 1
ATOM 1742 C CA . ASP A 1 209 ? 5.484 6.975 -7.898 1.00 65.62 209 ASP A CA 1
ATOM 1743 C C . ASP A 1 209 ? 5.559 6.312 -6.511 1.00 65.62 209 ASP A C 1
ATOM 1745 O O . ASP A 1 209 ? 5.598 5.081 -6.392 1.00 65.62 209 ASP A O 1
ATOM 1749 N N . TYR A 1 210 ? 5.613 7.132 -5.466 1.00 60.12 210 TYR A N 1
ATOM 1750 C CA . TYR A 1 210 ? 5.515 6.689 -4.077 1.00 60.12 210 TYR A CA 1
ATOM 1751 C C . TYR A 1 210 ? 4.063 6.457 -3.646 1.00 60.12 210 TYR A C 1
ATOM 1753 O O . TYR A 1 210 ? 3.831 5.808 -2.626 1.00 60.12 210 TYR A O 1
ATOM 1761 N N . LEU A 1 211 ? 3.094 6.997 -4.393 1.00 64.12 211 LEU A N 1
ATOM 1762 C CA . LEU A 1 211 ? 1.668 6.985 -4.064 1.00 64.12 211 LEU A CA 1
ATOM 1763 C C . LEU A 1 211 ? 0.829 6.137 -5.028 1.00 64.12 211 LEU A C 1
ATOM 1765 O O . LEU A 1 211 ? -0.289 5.754 -4.684 1.00 64.12 211 LEU A O 1
ATOM 1769 N N . GLU A 1 212 ? 1.351 5.813 -6.208 1.00 69.06 212 GLU A N 1
ATOM 1770 C CA . GLU A 1 212 ? 0.666 5.037 -7.246 1.00 69.06 212 GLU A CA 1
ATOM 1771 C C . GLU A 1 212 ? 1.478 3.801 -7.660 1.00 69.06 212 GLU A C 1
ATOM 1773 O O . GLU A 1 212 ? 2.682 3.717 -7.396 1.00 69.06 212 GLU A O 1
ATOM 1778 N N . PRO A 1 213 ? 0.851 2.826 -8.347 1.00 71.50 213 PRO A N 1
ATOM 1779 C CA . PRO A 1 213 ? 1.591 1.744 -8.965 1.00 71.50 213 PRO A CA 1
ATOM 1780 C C . PRO A 1 213 ? 2.681 2.289 -9.892 1.00 71.50 213 PRO A C 1
ATOM 1782 O O . PRO A 1 213 ? 2.443 3.228 -10.653 1.00 71.50 213 PRO A O 1
ATOM 1785 N N . GLY A 1 214 ? 3.857 1.657 -9.879 1.00 74.88 214 GLY A N 1
ATOM 1786 C CA . GLY A 1 214 ? 4.880 1.921 -10.889 1.00 74.88 214 GLY A CA 1
ATOM 1787 C C . GLY A 1 214 ? 4.328 1.688 -12.299 1.00 74.88 214 GLY A C 1
ATOM 1788 O O . GLY A 1 214 ? 3.423 0.877 -12.493 1.00 74.88 214 GLY A O 1
ATOM 1789 N N . LYS A 1 215 ? 4.864 2.396 -13.286 1.00 79.00 215 LYS A N 1
ATOM 1790 C CA . LYS A 1 215 ? 4.389 2.413 -14.673 1.00 79.00 215 LYS A CA 1
ATOM 1791 C C . LYS A 1 215 ? 5.570 2.215 -15.611 1.00 79.00 215 LYS A C 1
ATOM 1793 O O . LYS A 1 215 ? 6.609 2.829 -15.411 1.00 79.00 215 LYS A O 1
ATOM 1798 N N . THR A 1 216 ? 5.421 1.426 -16.659 1.00 77.69 216 THR A N 1
ATOM 1799 C CA . THR A 1 216 ? 6.369 1.400 -17.775 1.00 77.69 216 THR A CA 1
ATOM 1800 C C . THR A 1 216 ? 5.751 2.164 -18.927 1.00 77.69 216 THR A C 1
ATOM 1802 O O . THR A 1 216 ? 4.648 1.837 -19.360 1.00 77.69 216 THR A O 1
ATOM 1805 N N . TYR A 1 217 ? 6.462 3.153 -19.454 1.00 82.38 217 TYR A N 1
ATOM 1806 C CA . TYR A 1 217 ? 6.077 3.829 -20.685 1.00 82.38 217 TYR A CA 1
ATOM 1807 C C . TYR A 1 217 ? 7.048 3.479 -21.805 1.00 82.38 217 TYR A C 1
ATOM 1809 O O . TYR A 1 217 ? 8.259 3.386 -21.592 1.00 82.38 217 TYR A O 1
ATOM 1817 N N . GLN A 1 218 ? 6.518 3.338 -23.013 1.00 86.25 218 GLN A N 1
ATOM 1818 C CA . GLN A 1 218 ? 7.277 3.101 -24.229 1.00 86.25 218 GLN A CA 1
ATOM 1819 C C . GLN A 1 218 ? 7.136 4.290 -25.180 1.00 86.25 218 GLN A C 1
ATOM 1821 O O . GLN A 1 218 ? 6.056 4.857 -25.326 1.00 86.25 218 GLN A O 1
ATOM 1826 N N . CYS A 1 219 ? 8.229 4.662 -25.845 1.00 87.12 219 CYS A N 1
ATOM 1827 C CA . CYS A 1 219 ? 8.179 5.619 -26.945 1.00 87.12 219 CYS A CA 1
ATOM 1828 C C . CYS A 1 219 ? 7.701 4.916 -28.220 1.00 87.12 219 CYS A C 1
ATOM 1830 O O . CYS A 1 219 ? 8.365 3.990 -28.689 1.00 87.12 219 CYS A O 1
ATOM 1832 N N . VAL A 1 220 ? 6.566 5.343 -28.768 1.00 90.56 220 VAL A N 1
ATOM 1833 C CA . VAL A 1 220 ? 5.960 4.767 -29.971 1.00 90.56 220 VAL A CA 1
ATOM 1834 C C . VAL A 1 220 ? 5.559 5.892 -30.915 1.00 90.56 220 VAL A C 1
ATOM 1836 O O . VAL A 1 220 ? 4.702 6.709 -30.603 1.00 90.56 220 VAL A O 1
ATOM 1839 N N . SER A 1 221 ? 6.173 5.932 -32.093 1.00 89.38 221 SER A N 1
ATOM 1840 C CA . SER A 1 221 ? 5.936 6.932 -33.139 1.00 89.38 221 SER A CA 1
ATOM 1841 C C . SER A 1 221 ? 6.058 8.384 -32.657 1.00 89.38 221 SER A C 1
ATOM 1843 O O . SER A 1 221 ? 5.351 9.266 -33.139 1.00 89.38 221 SER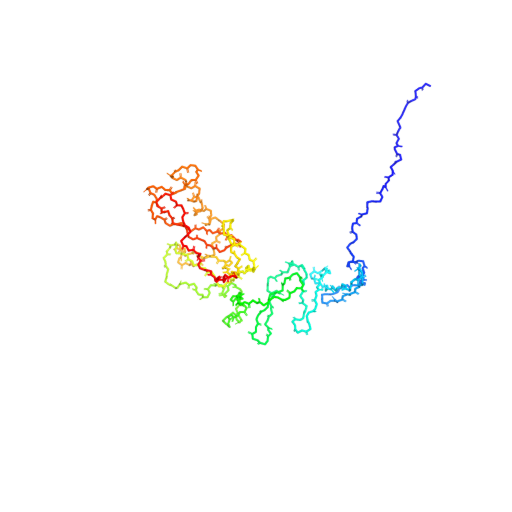 A O 1
ATOM 1845 N N . GLY A 1 222 ? 6.980 8.648 -31.726 1.00 83.00 222 GLY A N 1
ATOM 1846 C CA . GLY A 1 222 ? 7.161 9.976 -31.126 1.00 83.00 222 GLY A CA 1
ATOM 1847 C C . GLY A 1 222 ? 6.183 10.320 -29.994 1.00 83.00 222 GLY A C 1
ATOM 1848 O O . GLY A 1 222 ? 6.256 11.427 -29.463 1.00 83.00 222 GLY A O 1
ATOM 1849 N N . GLU A 1 223 ? 5.324 9.385 -29.584 1.00 85.50 223 GLU A N 1
ATOM 1850 C CA . GLU A 1 223 ? 4.424 9.522 -28.436 1.00 85.50 223 GLU A CA 1
ATOM 1851 C C . GLU A 1 223 ? 4.871 8.642 -27.260 1.00 85.50 223 GLU A C 1
ATOM 1853 O O . GLU A 1 223 ? 5.379 7.535 -27.438 1.00 85.50 223 GLU A O 1
ATOM 1858 N N . ILE A 1 224 ? 4.683 9.137 -26.035 1.00 85.19 224 ILE A N 1
ATOM 1859 C CA . ILE A 1 224 ? 4.928 8.371 -24.809 1.00 85.19 224 ILE A CA 1
ATOM 1860 C C . ILE A 1 224 ? 3.641 7.615 -24.478 1.00 85.19 224 ILE A C 1
ATOM 1862 O O . ILE A 1 224 ? 2.629 8.228 -24.147 1.00 85.19 224 ILE A O 1
ATOM 1866 N N . VAL A 1 225 ? 3.684 6.289 -24.555 1.00 84.75 225 VAL A N 1
ATOM 1867 C CA . VAL A 1 225 ? 2.522 5.419 -24.349 1.00 84.75 225 VAL A CA 1
ATOM 1868 C C . VAL A 1 225 ? 2.725 4.595 -23.086 1.00 84.75 225 VAL A C 1
ATOM 1870 O O . VAL A 1 225 ? 3.783 3.994 -22.912 1.00 84.75 225 VAL A O 1
ATOM 1873 N N . LEU A 1 226 ? 1.724 4.557 -22.202 1.00 82.25 226 LEU A N 1
ATOM 1874 C CA . LEU A 1 226 ? 1.727 3.643 -21.059 1.00 82.25 226 LEU A CA 1
ATOM 1875 C C . LEU A 1 226 ? 1.644 2.206 -21.580 1.00 82.25 226 LEU A C 1
ATOM 1877 O O . LEU A 1 226 ? 0.671 1.839 -22.236 1.00 82.25 226 LEU A O 1
ATOM 1881 N N . GLU A 1 227 ? 2.660 1.404 -21.293 1.00 81.25 227 GLU A N 1
ATOM 1882 C CA . GLU A 1 227 ? 2.726 0.011 -21.725 1.00 81.25 227 GLU A CA 1
ATOM 1883 C C . GLU A 1 227 ? 2.170 -0.935 -20.657 1.00 81.25 227 GLU A C 1
ATOM 1885 O O . GLU A 1 227 ? 1.369 -1.818 -20.961 1.00 81.25 227 GLU A O 1
ATOM 1890 N N . GLU A 1 228 ? 2.574 -0.748 -19.400 1.00 75.50 228 GLU A N 1
ATOM 1891 C CA . GLU A 1 228 ? 2.155 -1.603 -18.287 1.00 75.50 228 GLU A CA 1
ATOM 1892 C C . GLU A 1 228 ? 2.194 -0.854 -16.951 1.00 75.50 228 GLU A C 1
ATOM 1894 O O . GLU A 1 228 ? 3.001 0.051 -16.744 1.00 75.50 228 GLU A O 1
ATOM 1899 N N . TYR A 1 229 ? 1.343 -1.272 -16.015 1.00 73.06 229 TYR A N 1
ATOM 1900 C CA . TYR A 1 229 ? 1.553 -0.994 -14.598 1.00 73.06 229 TYR A CA 1
ATOM 1901 C C . TYR A 1 229 ? 2.453 -2.092 -14.029 1.00 73.06 229 TYR A C 1
ATOM 1903 O O . TYR A 1 229 ? 2.140 -3.281 -14.112 1.00 73.06 229 TYR A O 1
ATOM 1911 N N . LEU A 1 230 ? 3.585 -1.694 -13.465 1.00 67.31 230 LEU A N 1
ATOM 1912 C CA . LEU A 1 230 ? 4.613 -2.589 -12.958 1.00 67.31 230 LEU A CA 1
ATOM 1913 C C . LEU A 1 230 ? 4.155 -3.286 -11.683 1.00 67.31 230 LEU A C 1
ATOM 1915 O O . LEU A 1 230 ? 3.751 -2.621 -10.737 1.00 67.31 230 LEU A O 1
ATOM 1919 N N . TRP A 1 231 ? 4.307 -4.613 -11.653 1.00 57.62 231 TRP A N 1
ATOM 1920 C CA . TRP A 1 231 ? 4.461 -5.449 -10.449 1.00 57.62 231 TRP A CA 1
ATOM 1921 C C . TRP A 1 231 ? 3.474 -5.220 -9.299 1.00 57.62 231 TRP A C 1
ATOM 1923 O O . TRP A 1 231 ? 3.817 -5.431 -8.138 1.00 57.62 231 TRP A O 1
ATOM 1933 N N . ASN A 1 232 ? 2.247 -4.829 -9.623 1.00 71.12 232 ASN A N 1
ATOM 1934 C CA . ASN A 1 232 ? 1.234 -4.429 -8.660 1.00 71.12 232 ASN A CA 1
ATOM 1935 C C . ASN A 1 232 ? -0.085 -5.126 -8.981 1.00 71.12 232 ASN A C 1
ATOM 1937 O O . ASN A 1 232 ? -0.347 -5.518 -10.121 1.00 71.12 232 ASN A O 1
ATOM 1941 N N . ARG A 1 233 ? -0.918 -5.321 -7.961 1.00 84.31 233 ARG A N 1
ATOM 1942 C CA . ARG A 1 233 ? -2.242 -5.924 -8.141 1.00 84.31 233 ARG A CA 1
ATOM 1943 C C . ARG A 1 233 ? -3.258 -4.802 -8.260 1.00 84.31 233 ARG A C 1
ATOM 1945 O O . ARG A 1 233 ? -3.249 -3.906 -7.426 1.00 84.31 233 ARG A O 1
ATOM 1952 N N . PHE A 1 234 ? -4.116 -4.850 -9.268 1.00 83.06 234 PHE A N 1
ATOM 1953 C CA . PHE A 1 234 ? -5.137 -3.833 -9.495 1.00 83.06 234 PHE A CA 1
ATOM 1954 C C . PHE A 1 234 ? -6.468 -4.471 -9.885 1.00 8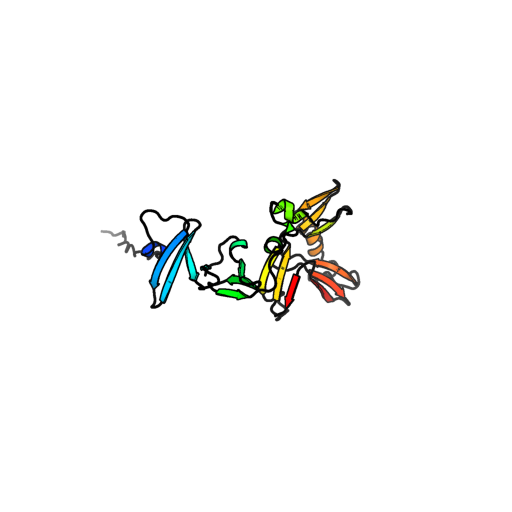3.06 234 PHE A C 1
ATOM 1956 O O . PHE A 1 234 ? -6.512 -5.510 -10.546 1.00 83.06 234 PHE A O 1
ATOM 1963 N N . GLU A 1 235 ? -7.554 -3.824 -9.485 1.00 82.75 235 GLU A N 1
ATOM 1964 C CA . GLU A 1 235 ? -8.916 -4.145 -9.879 1.00 82.75 235 GLU A CA 1
ATOM 1965 C C . GLU A 1 235 ? -9.617 -2.859 -10.311 1.00 82.75 235 GLU A C 1
ATOM 1967 O O . GLU A 1 235 ? -9.684 -1.884 -9.564 1.00 82.75 235 GLU A O 1
ATOM 1972 N N . LYS A 1 236 ? -10.135 -2.855 -11.540 1.00 80.88 236 LYS A N 1
ATOM 1973 C CA . LYS A 1 236 ? -10.953 -1.758 -12.054 1.00 80.88 236 LYS A CA 1
ATOM 1974 C C . LYS A 1 236 ? -12.373 -1.871 -11.498 1.00 80.88 236 LYS A C 1
ATOM 1976 O O . LYS A 1 236 ? -12.953 -2.957 -11.548 1.00 80.88 236 LYS A O 1
ATOM 1981 N N . LYS A 1 237 ? -12.914 -0.758 -11.003 1.00 76.81 237 LYS A N 1
ATOM 1982 C CA . LYS A 1 237 ? -14.293 -0.636 -10.518 1.00 76.81 237 LYS A CA 1
ATOM 1983 C C . LYS A 1 237 ? -15.267 -0.230 -11.619 1.00 76.81 237 LYS A C 1
ATOM 1985 O O . LYS A 1 237 ? -14.855 0.494 -12.554 1.00 76.81 237 LYS A O 1
#